Protein AF-A0A6B2E0X8-F1 (afdb_monomer_lite)

Radius of gyration: 33.99 Å; chains: 1; bounding box: 70×34×108 Å

pLDDT: mean 85.67, std 16.55, range [31.55, 98.0]

Foldseek 3Di:
DPPPPPDDPLLVDALVVLLVVLVPDDLVVLLVLLVVLLVLLVVLLVVLVVLVVVLVVCLVVDDDDVNVVVSVVSNVVSVLSNVSSVLSNLSSVLSNLLSVLSVVLNVQQDDAQDQDDADPVLVCLLVDQDDDDPPDDPVVVVVSVVSNVVSVVSVVSNVVSVVVNVVSSVSSSVSVSVSSVSVVVSVVSNDDDPPDDPDPDDPPPPDDDDDD

Secondary structure (DSSP, 8-state):
---------GGGS-HHHHHHHHHH--HHHHHHHHHHHHHHHHHHHHHHHHHHHHHHHHTTT--SHHHHHHHHHHHHHHHHHHHHHHHHHHHHHHHHHHHHHHHHHHHHSPPPPPPPP--HHHHHHHHS-----TT--HHHHHHHHHHHHHHHHHHHHHHHHHHHHHHHHHHHHHHHHHHHHHHHHHHHTPPPPTT-PPPPPPPP-PPP----

Structure (mmCIF, N/CA/C/O backbone):
data_AF-A0A6B2E0X8-F1
#
_entry.id   AF-A0A6B2E0X8-F1
#
loop_
_atom_site.group_PDB
_atom_site.id
_atom_site.type_s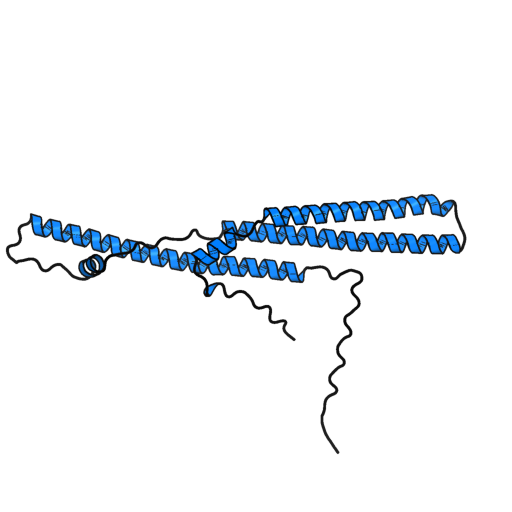ymbol
_atom_site.label_atom_id
_atom_site.label_alt_id
_atom_site.label_comp_id
_atom_site.label_asym_id
_atom_site.label_entity_id
_atom_site.label_seq_id
_atom_site.pdbx_PDB_ins_code
_atom_site.Cartn_x
_atom_site.Cartn_y
_atom_site.Cartn_z
_atom_site.occupancy
_atom_site.B_iso_or_equiv
_atom_site.auth_seq_id
_atom_site.auth_comp_id
_atom_site.auth_asym_id
_atom_site.auth_atom_id
_atom_site.pdbx_PDB_model_num
ATOM 1 N N . MET A 1 1 ? -15.785 -10.556 -22.322 1.00 31.55 1 MET A N 1
ATOM 2 C CA . MET A 1 1 ? -15.515 -11.408 -21.145 1.00 31.55 1 MET A CA 1
ATOM 3 C C . MET A 1 1 ? -14.943 -10.515 -20.066 1.00 31.55 1 MET A C 1
ATOM 5 O O . MET A 1 1 ? -13.835 -10.027 -20.226 1.00 31.55 1 MET A O 1
ATOM 9 N N . THR A 1 2 ? -15.719 -10.219 -19.030 1.00 32.22 2 THR A N 1
ATOM 10 C CA . THR A 1 2 ? -15.237 -9.511 -17.842 1.00 32.22 2 THR A CA 1
ATOM 11 C C . THR A 1 2 ? -14.272 -10.436 -17.108 1.00 32.22 2 THR A C 1
ATOM 13 O O . THR A 1 2 ? -14.653 -11.516 -16.658 1.00 32.22 2 THR A O 1
ATOM 16 N N . LYS A 1 3 ? -12.995 -10.051 -17.054 1.00 40.06 3 LYS A N 1
ATOM 17 C CA . LYS A 1 3 ? -11.994 -10.701 -16.209 1.00 40.06 3 LYS A CA 1
ATOM 18 C C . LYS A 1 3 ? -12.490 -10.494 -14.775 1.00 40.06 3 LYS A C 1
ATOM 20 O O . LYS A 1 3 ? -12.489 -9.371 -14.290 1.00 40.06 3 LYS A O 1
ATOM 25 N N . ASN A 1 4 ? -13.042 -11.534 -14.153 1.00 39.88 4 ASN A N 1
ATOM 26 C CA . ASN A 1 4 ? -13.489 -11.476 -12.765 1.00 39.88 4 ASN A CA 1
ATOM 27 C C . ASN A 1 4 ? -12.232 -11.436 -11.888 1.00 39.88 4 ASN A C 1
ATOM 29 O O . ASN A 1 4 ? -11.747 -12.478 -11.450 1.00 39.88 4 ASN A O 1
ATOM 33 N N . THR A 1 5 ? -11.635 -10.255 -11.726 1.00 49.16 5 THR A N 1
ATOM 34 C CA . THR A 1 5 ? -10.616 -10.015 -10.709 1.00 49.16 5 THR A CA 1
ATOM 35 C C . THR A 1 5 ? -11.314 -10.218 -9.374 1.00 49.16 5 THR A C 1
ATOM 37 O O . THR A 1 5 ? -12.192 -9.450 -8.986 1.00 49.16 5 THR A O 1
ATOM 40 N N . ALA A 1 6 ? -11.021 -11.335 -8.712 1.00 53.00 6 ALA A N 1
ATOM 41 C CA . ALA A 1 6 ? -11.534 -11.601 -7.381 1.00 53.00 6 ALA A CA 1
ATOM 42 C C . ALA A 1 6 ? -10.967 -10.525 -6.445 1.00 53.00 6 ALA A C 1
ATOM 44 O O . ALA A 1 6 ? -9.819 -10.607 -6.020 1.00 53.00 6 ALA A O 1
ATOM 45 N N . HIS A 1 7 ? -11.753 -9.485 -6.178 1.00 72.75 7 HIS A N 1
ATOM 46 C CA . HIS A 1 7 ? -11.387 -8.452 -5.221 1.00 72.75 7 HIS A CA 1
ATOM 47 C C . HIS A 1 7 ? -11.524 -9.045 -3.817 1.00 72.75 7 HIS A C 1
ATOM 49 O O . HIS A 1 7 ? -12.536 -9.675 -3.495 1.00 72.75 7 HIS A O 1
ATOM 55 N N . THR A 1 8 ? -10.499 -8.869 -2.983 1.00 84.69 8 THR A N 1
ATOM 56 C CA . THR A 1 8 ? -10.525 -9.316 -1.587 1.00 84.69 8 THR A CA 1
ATOM 57 C C . THR A 1 8 ? -11.731 -8.707 -0.873 1.00 84.69 8 THR A C 1
ATOM 59 O O . THR A 1 8 ? -11.880 -7.488 -0.817 1.00 84.69 8 THR A O 1
ATOM 62 N N . ASN A 1 9 ? -12.593 -9.546 -0.294 1.00 91.12 9 ASN A N 1
ATOM 63 C CA . ASN A 1 9 ? -13.706 -9.067 0.520 1.00 91.12 9 ASN A CA 1
ATOM 64 C C . ASN A 1 9 ? -13.196 -8.635 1.904 1.00 91.12 9 ASN A C 1
ATOM 66 O O . ASN A 1 9 ? -13.190 -9.425 2.848 1.00 91.12 9 ASN A O 1
ATOM 70 N N . PHE A 1 10 ? -12.775 -7.376 2.031 1.00 92.38 10 PHE A N 1
ATOM 71 C CA . PHE A 1 10 ? -12.235 -6.837 3.283 1.00 92.38 10 PHE A CA 1
ATOM 72 C C . PHE A 1 10 ? -13.238 -6.851 4.443 1.00 92.38 10 PHE A C 1
ATOM 74 O O . PHE A 1 10 ? -12.824 -6.965 5.593 1.00 92.38 10 PHE A O 1
ATOM 81 N N . ALA A 1 11 ? -14.546 -6.828 4.162 1.00 92.00 11 ALA A N 1
ATOM 82 C CA . ALA A 1 11 ? -15.585 -6.900 5.190 1.00 92.00 11 ALA A CA 1
ATOM 83 C C . ALA A 1 11 ? -15.670 -8.270 5.891 1.00 92.00 11 ALA A C 1
ATOM 85 O O . ALA A 1 11 ? -16.308 -8.386 6.935 1.00 92.00 11 ALA A O 1
ATOM 86 N N . ALA A 1 12 ? -15.040 -9.311 5.336 1.00 94.00 12 ALA A N 1
ATOM 87 C CA . ALA A 1 12 ? -14.976 -10.632 5.960 1.00 94.00 12 ALA A CA 1
ATOM 88 C C . ALA A 1 12 ? -13.889 -10.747 7.047 1.00 94.00 12 ALA A C 1
ATOM 90 O O . ALA A 1 12 ? -13.841 -11.753 7.753 1.00 94.00 12 ALA A O 1
ATOM 91 N N . TYR A 1 13 ? -13.011 -9.749 7.180 1.00 93.81 13 TYR A N 1
ATOM 92 C CA . TYR A 1 13 ? -11.886 -9.767 8.112 1.00 93.81 13 TYR A CA 1
ATOM 93 C C . TYR A 1 13 ? -12.152 -8.885 9.326 1.00 93.81 13 TYR A C 1
ATOM 95 O O . TYR A 1 13 ? -12.829 -7.866 9.245 1.00 93.81 13 TYR A O 1
ATOM 103 N N . SER A 1 14 ? -11.578 -9.247 10.471 1.00 93.50 14 SER A N 1
ATOM 104 C CA . SER A 1 14 ? -11.598 -8.373 11.641 1.00 93.50 14 SER A CA 1
ATOM 105 C C . SER A 1 14 ? -10.711 -7.143 11.421 1.00 93.50 14 SER A C 1
ATOM 107 O O . SER A 1 14 ? -9.730 -7.185 10.676 1.00 93.50 14 SER A O 1
ATOM 109 N N . HIS A 1 15 ? -10.989 -6.050 12.136 1.00 94.38 15 HIS A N 1
ATOM 110 C CA . HIS A 1 15 ? -10.146 -4.848 12.083 1.00 94.38 15 HIS A CA 1
ATOM 111 C C . HIS A 1 15 ? -8.677 -5.150 12.418 1.00 94.38 15 HIS A C 1
ATOM 113 O O . HIS A 1 15 ? -7.782 -4.632 11.757 1.00 94.38 15 HIS A O 1
ATOM 119 N N . GLN A 1 16 ? -8.413 -6.047 13.375 1.00 93.62 16 GLN A N 1
ATOM 120 C CA . GLN A 1 16 ? -7.051 -6.487 13.702 1.00 93.62 16 GLN A CA 1
ATOM 121 C C . GLN A 1 16 ? -6.370 -7.199 12.529 1.00 93.62 16 GLN A C 1
ATOM 123 O O . GLN A 1 16 ? -5.196 -6.948 12.266 1.00 93.62 16 GLN A O 1
ATOM 128 N N . GLN A 1 17 ? -7.097 -8.059 11.810 1.00 94.94 17 GLN A N 1
ATOM 129 C CA . GLN A 1 17 ? -6.571 -8.731 10.621 1.00 94.94 17 GLN A CA 1
ATOM 130 C C . GLN A 1 17 ? -6.270 -7.723 9.511 1.00 94.94 17 GLN A C 1
ATOM 132 O O . GLN A 1 17 ? -5.177 -7.762 8.956 1.00 94.94 17 GLN A O 1
ATOM 137 N N . LEU A 1 18 ? -7.183 -6.785 9.238 1.00 95.38 18 LEU A N 1
ATOM 138 C CA . LEU A 1 18 ? -6.967 -5.727 8.245 1.00 95.38 18 LEU A CA 1
ATOM 139 C C . LEU A 1 18 ? -5.762 -4.850 8.606 1.00 95.38 18 LEU A C 1
ATOM 141 O O . LEU A 1 18 ? -4.927 -4.552 7.755 1.00 95.38 18 LEU A O 1
ATOM 145 N N . TYR A 1 19 ? -5.636 -4.473 9.880 1.00 95.38 19 TYR A N 1
ATOM 146 C CA . TYR A 1 19 ? -4.498 -3.700 10.367 1.00 95.38 19 TYR A CA 1
ATOM 147 C C . TYR A 1 19 ? -3.189 -4.473 10.181 1.00 95.38 19 TYR A C 1
ATOM 149 O O . TYR A 1 19 ? -2.226 -3.929 9.651 1.00 95.38 19 TYR A O 1
ATOM 157 N N . ALA A 1 20 ? -3.156 -5.757 10.548 1.00 94.81 20 ALA A N 1
ATOM 158 C CA . ALA A 1 20 ? -1.981 -6.604 10.368 1.00 94.81 20 ALA A CA 1
ATOM 159 C C . ALA A 1 20 ? -1.608 -6.791 8.887 1.00 94.81 20 ALA A C 1
ATOM 161 O O . ALA A 1 20 ? -0.432 -6.680 8.546 1.00 94.81 20 ALA A O 1
ATOM 162 N N . MET A 1 21 ? -2.592 -7.015 8.006 1.00 94.12 21 MET A N 1
ATOM 163 C CA . MET A 1 21 ? -2.381 -7.101 6.554 1.00 94.12 21 MET A CA 1
ATOM 164 C C . MET A 1 21 ? -1.717 -5.839 6.013 1.00 94.12 21 MET A C 1
ATOM 166 O O . MET A 1 21 ? -0.731 -5.920 5.285 1.00 94.12 21 MET A O 1
ATOM 170 N N . LEU A 1 22 ? -2.228 -4.673 6.408 1.00 94.75 22 LEU A N 1
ATOM 171 C CA . LEU A 1 22 ? -1.670 -3.398 5.990 1.00 94.75 22 LEU A CA 1
ATOM 172 C C . LEU A 1 22 ? -0.252 -3.191 6.536 1.00 94.75 22 LEU A C 1
ATOM 174 O O . LEU A 1 22 ? 0.632 -2.740 5.810 1.00 94.75 22 LEU A O 1
ATOM 178 N N . GLN A 1 23 ? -0.009 -3.537 7.805 1.00 93.81 23 GLN A N 1
ATOM 179 C CA . GLN A 1 23 ? 1.311 -3.387 8.419 1.00 93.81 23 GLN A CA 1
ATOM 180 C C . GLN A 1 23 ? 2.372 -4.297 7.803 1.00 93.81 23 GLN A C 1
ATOM 182 O O . GLN A 1 23 ? 3.526 -3.874 7.713 1.00 93.81 23 GLN A O 1
ATOM 187 N N . ALA A 1 24 ? 1.981 -5.486 7.338 1.00 94.38 24 ALA A N 1
ATOM 188 C CA . ALA A 1 24 ? 2.868 -6.429 6.664 1.00 94.38 24 ALA A CA 1
ATOM 189 C C . ALA A 1 24 ? 3.427 -5.899 5.331 1.00 94.38 24 ALA A C 1
ATOM 191 O O . ALA A 1 24 ? 4.471 -6.369 4.884 1.00 94.38 24 ALA A O 1
ATOM 192 N N . GLY A 1 25 ? 2.771 -4.918 4.701 1.00 91.62 25 GLY A N 1
ATOM 193 C CA . GLY A 1 25 ? 3.285 -4.273 3.495 1.00 91.62 25 GLY A CA 1
ATOM 194 C C . GLY A 1 25 ? 4.507 -3.389 3.775 1.00 91.62 25 GLY A C 1
ATOM 195 O O . GLY A 1 25 ? 4.488 -2.563 4.694 1.00 91.62 25 GLY A O 1
ATOM 196 N N . ASP A 1 26 ? 5.545 -3.497 2.943 1.00 94.75 26 ASP A N 1
ATOM 197 C CA . ASP A 1 26 ? 6.750 -2.664 3.025 1.00 94.75 26 ASP A CA 1
ATOM 198 C C . ASP A 1 26 ? 6.865 -1.691 1.831 1.00 94.75 26 ASP A C 1
ATOM 200 O O . ASP A 1 26 ? 7.280 -2.100 0.741 1.00 94.75 26 ASP A O 1
ATOM 204 N N . PRO A 1 27 ? 6.554 -0.392 2.016 1.00 95.12 27 PRO A N 1
ATOM 205 C CA . PRO A 1 27 ? 6.677 0.593 0.945 1.00 95.12 27 PRO A CA 1
ATOM 206 C C . PRO A 1 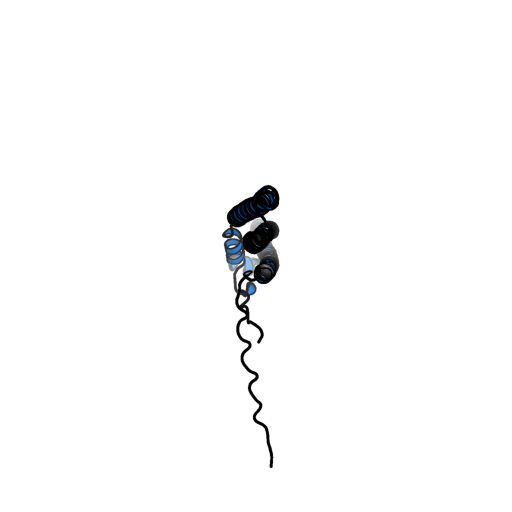27 ? 8.134 0.841 0.528 1.00 95.12 27 PRO A C 1
ATOM 208 O O . PRO A 1 27 ? 8.381 1.259 -0.601 1.00 95.12 27 PRO A O 1
ATOM 211 N N . ASN A 1 28 ? 9.120 0.569 1.392 1.00 96.50 28 ASN A N 1
ATOM 212 C CA . ASN A 1 28 ? 10.528 0.775 1.043 1.00 96.50 28 ASN A CA 1
ATOM 213 C C . ASN A 1 28 ? 11.013 -0.262 0.032 1.00 96.50 28 ASN A C 1
ATOM 215 O O . ASN A 1 28 ? 11.766 0.082 -0.875 1.00 96.50 28 ASN A O 1
ATOM 219 N N . SER A 1 29 ? 10.545 -1.506 0.142 1.00 95.62 29 SER A N 1
ATOM 220 C CA . SER A 1 29 ? 10.816 -2.541 -0.858 1.00 95.62 29 SER A CA 1
ATOM 221 C C . SER A 1 29 ? 10.301 -2.143 -2.247 1.00 95.62 29 SER A C 1
ATOM 223 O O . SER A 1 29 ? 11.029 -2.289 -3.230 1.00 95.62 29 SER A O 1
ATOM 225 N N . ALA A 1 30 ? 9.090 -1.578 -2.334 1.00 93.69 30 ALA A N 1
ATOM 226 C CA . ALA A 1 30 ? 8.532 -1.074 -3.591 1.00 93.69 30 ALA A CA 1
ATOM 227 C C . ALA A 1 30 ? 9.345 0.107 -4.152 1.00 93.69 30 ALA A C 1
ATOM 229 O O . ALA A 1 30 ? 9.724 0.083 -5.322 1.00 93.69 30 ALA A O 1
ATOM 230 N N . ARG A 1 31 ? 9.722 1.082 -3.311 1.00 97.38 31 ARG A N 1
ATOM 231 C CA . ARG A 1 31 ? 10.593 2.200 -3.724 1.00 97.38 31 ARG A CA 1
ATOM 232 C C . ARG A 1 31 ? 11.966 1.739 -4.197 1.00 97.38 31 ARG A C 1
ATOM 234 O O . ARG A 1 31 ? 12.445 2.193 -5.226 1.00 97.38 31 ARG A O 1
ATOM 241 N N . HIS A 1 32 ? 12.577 0.787 -3.502 1.00 97.75 32 HIS A N 1
ATOM 242 C CA . HIS A 1 32 ? 13.866 0.241 -3.914 1.00 97.75 32 HIS A CA 1
ATOM 243 C C . HIS A 1 32 ? 13.780 -0.475 -5.271 1.00 97.75 32 HIS A C 1
ATOM 245 O O . HIS A 1 32 ? 14.705 -0.401 -6.081 1.00 97.75 32 HIS A O 1
ATOM 251 N N . ALA A 1 33 ? 12.669 -1.164 -5.543 1.00 95.94 33 ALA A N 1
ATOM 252 C CA . ALA A 1 33 ? 12.408 -1.724 -6.863 1.00 95.94 33 ALA A CA 1
ATOM 253 C C . ALA A 1 33 ? 12.197 -0.621 -7.915 1.00 95.94 33 ALA A C 1
ATOM 255 O O . ALA A 1 33 ? 12.759 -0.720 -9.006 1.00 95.94 33 ALA A O 1
ATOM 256 N N . ALA A 1 34 ? 11.471 0.449 -7.580 1.00 96.19 34 ALA A N 1
ATOM 257 C CA . ALA A 1 34 ? 11.310 1.614 -8.444 1.00 96.19 34 ALA A CA 1
ATOM 258 C C . ALA A 1 34 ? 12.673 2.225 -8.817 1.00 96.19 34 ALA A C 1
ATOM 260 O O . ALA A 1 34 ? 12.938 2.457 -9.997 1.00 96.19 34 ALA A O 1
ATOM 261 N N . ASP A 1 35 ? 13.572 2.425 -7.852 1.00 97.81 35 ASP A N 1
ATOM 262 C CA . ASP A 1 35 ? 14.907 2.991 -8.089 1.00 97.81 35 ASP A CA 1
ATOM 263 C C . ASP A 1 35 ? 15.747 2.140 -9.052 1.00 97.81 35 ASP A C 1
ATOM 265 O O . ASP A 1 35 ? 16.468 2.673 -9.899 1.00 97.81 35 ASP A O 1
ATOM 269 N N . LYS A 1 36 ? 15.627 0.808 -8.975 1.00 97.81 36 LYS A N 1
ATOM 270 C CA . LYS A 1 36 ? 16.284 -0.104 -9.925 1.00 97.81 36 LYS A CA 1
ATOM 271 C C . LYS A 1 36 ? 15.765 0.090 -11.345 1.00 97.81 36 LYS A C 1
ATOM 273 O O . LYS A 1 36 ? 16.566 0.142 -12.276 1.00 97.81 36 LYS A O 1
ATOM 278 N N . TRP A 1 37 ? 14.452 0.226 -11.509 1.00 97.06 37 TRP A N 1
ATOM 279 C CA . TRP A 1 37 ? 13.843 0.498 -12.810 1.00 97.06 37 TRP A CA 1
ATOM 280 C C . TRP A 1 37 ? 14.274 1.846 -13.381 1.00 97.06 37 TRP A C 1
ATOM 282 O O . TRP A 1 37 ? 14.648 1.915 -14.548 1.00 97.06 37 TRP A O 1
ATOM 292 N N . LYS A 1 38 ? 14.341 2.882 -12.543 1.00 98.00 38 LYS A N 1
ATOM 293 C CA . LYS A 1 38 ? 14.870 4.194 -12.930 1.00 98.00 38 LYS A CA 1
ATOM 294 C C . LYS A 1 38 ? 16.323 4.114 -13.391 1.00 98.00 38 LYS A C 1
ATOM 296 O O . LYS A 1 38 ? 16.672 4.644 -14.440 1.00 98.00 38 LYS A O 1
ATOM 301 N N . SER A 1 39 ? 17.180 3.429 -12.633 1.00 98.00 39 SER A N 1
ATOM 302 C CA . SER A 1 39 ? 18.582 3.235 -13.022 1.00 98.00 39 SER A CA 1
ATOM 303 C C . SER A 1 39 ? 18.703 2.484 -14.351 1.00 98.00 39 SER A C 1
ATOM 305 O O . SER A 1 39 ? 19.501 2.879 -15.199 1.00 98.00 39 SER A O 1
ATOM 307 N N . ALA A 1 40 ? 17.885 1.449 -14.567 1.00 96.94 40 ALA A N 1
ATOM 308 C CA . ALA A 1 40 ? 17.846 0.730 -15.834 1.00 96.94 40 ALA A CA 1
ATOM 309 C C . ALA A 1 40 ? 17.397 1.633 -16.996 1.00 96.94 40 ALA A C 1
ATOM 311 O O . ALA A 1 40 ? 18.036 1.621 -18.046 1.00 96.94 40 ALA A O 1
ATOM 312 N N . ALA A 1 41 ? 16.350 2.443 -16.808 1.00 96.56 41 ALA A N 1
ATOM 313 C CA . ALA A 1 41 ? 15.871 3.390 -17.814 1.00 96.56 41 ALA A CA 1
ATOM 314 C C . ALA A 1 41 ? 16.965 4.391 -18.221 1.00 96.56 41 ALA A C 1
ATOM 316 O O . ALA A 1 41 ? 17.206 4.586 -19.412 1.00 96.56 41 ALA A O 1
ATOM 317 N N . LEU A 1 42 ? 17.678 4.960 -17.242 1.00 98.00 42 LEU A N 1
ATOM 318 C CA . LEU A 1 42 ? 18.787 5.887 -17.483 1.00 98.00 42 LEU A CA 1
ATOM 319 C C . LEU A 1 42 ? 19.917 5.233 -18.288 1.00 98.00 42 LEU A C 1
ATOM 321 O O 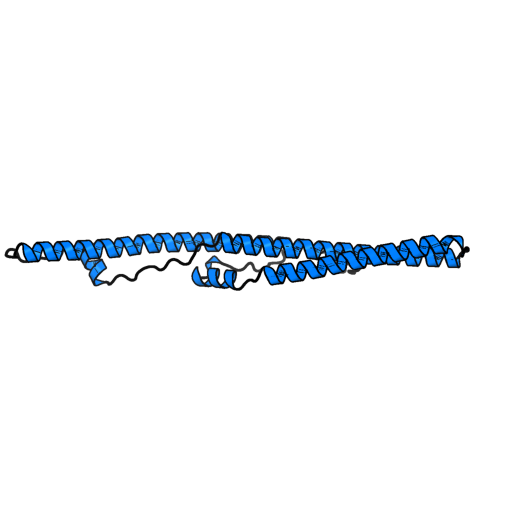. LEU A 1 42 ? 20.331 5.785 -19.305 1.00 98.00 42 LEU A O 1
ATOM 325 N N . HIS A 1 43 ? 20.370 4.040 -17.887 1.00 98.00 43 HIS A N 1
ATOM 326 C CA . HIS A 1 43 ? 21.428 3.325 -18.610 1.00 98.00 43 HIS A CA 1
ATOM 327 C C . HIS A 1 43 ? 21.014 2.959 -20.042 1.00 98.00 43 HIS A C 1
ATOM 329 O O . HIS A 1 43 ? 21.823 3.058 -20.962 1.00 98.00 43 HIS A O 1
ATOM 335 N N . LEU A 1 44 ? 19.762 2.547 -20.258 1.00 97.12 44 LEU A N 1
ATOM 336 C CA . LEU A 1 44 ? 19.259 2.222 -21.595 1.00 97.12 44 LEU A CA 1
ATOM 337 C C . LEU A 1 44 ? 19.179 3.472 -22.482 1.00 97.12 44 LEU A C 1
ATOM 339 O O . LEU A 1 44 ? 19.579 3.424 -23.644 1.00 97.12 44 LEU A O 1
ATOM 343 N N . HIS A 1 45 ? 18.717 4.603 -21.943 1.00 97.12 45 HIS A N 1
ATOM 344 C CA . HIS A 1 45 ? 18.719 5.869 -22.677 1.00 97.12 45 HIS A CA 1
ATOM 345 C C . HIS A 1 45 ? 20.130 6.321 -23.054 1.00 97.12 45 HIS A C 1
ATOM 347 O O . HIS A 1 45 ? 20.348 6.733 -24.192 1.00 97.12 45 HIS A O 1
ATOM 353 N N . GLU A 1 46 ? 21.085 6.201 -22.133 1.00 97.44 46 GLU A N 1
ATOM 354 C CA . GLU A 1 46 ? 22.490 6.508 -22.398 1.00 97.44 46 GLU A CA 1
ATOM 355 C C . GLU A 1 46 ? 23.061 5.609 -23.505 1.00 97.44 46 GLU A C 1
ATOM 357 O O . GLU A 1 46 ? 23.665 6.106 -24.450 1.00 97.44 46 GLU A O 1
ATOM 362 N N . GLN A 1 47 ? 22.793 4.301 -23.472 1.00 96.31 47 GLN A N 1
ATOM 363 C CA . GLN A 1 47 ? 23.236 3.378 -24.524 1.00 96.31 47 GLN A CA 1
ATOM 364 C C . GLN A 1 47 ? 22.627 3.700 -25.895 1.00 96.31 47 GLN A C 1
ATOM 366 O O . GLN A 1 47 ? 23.342 3.700 -26.897 1.00 96.31 47 GLN A O 1
ATOM 371 N N . ALA A 1 48 ? 21.327 4.003 -25.956 1.00 94.69 48 ALA A N 1
ATOM 372 C CA . ALA A 1 48 ? 20.680 4.413 -27.201 1.00 94.69 48 ALA A CA 1
ATOM 373 C C . ALA A 1 48 ? 21.265 5.728 -27.745 1.00 94.69 48 ALA A C 1
ATOM 375 O O . ALA A 1 48 ? 21.447 5.874 -28.955 1.00 94.69 48 ALA A O 1
ATOM 376 N N . HIS A 1 49 ? 21.581 6.676 -26.858 1.00 95.38 49 HIS A N 1
ATOM 377 C CA . HIS A 1 49 ? 22.231 7.929 -27.227 1.00 95.38 49 HIS A CA 1
ATOM 378 C C . HIS A 1 49 ? 23.645 7.697 -27.772 1.00 95.38 49 HIS A C 1
ATOM 380 O O . HIS A 1 49 ? 23.968 8.203 -28.846 1.00 95.38 49 HIS A O 1
ATOM 386 N N . ASN A 1 50 ? 24.448 6.879 -27.088 1.00 95.94 50 ASN A N 1
ATOM 387 C CA . ASN A 1 50 ? 25.817 6.564 -27.490 1.00 95.94 50 ASN A CA 1
ATOM 388 C C . ASN A 1 50 ? 25.857 5.876 -28.861 1.00 95.94 50 ASN A C 1
ATOM 390 O O . ASN A 1 50 ? 26.616 6.306 -29.723 1.00 95.94 50 ASN A O 1
ATOM 394 N N . LEU A 1 51 ? 24.975 4.900 -29.118 1.00 94.06 51 LEU A N 1
ATOM 395 C CA . LEU A 1 51 ? 24.868 4.244 -30.431 1.00 94.06 51 LEU A CA 1
ATOM 396 C C . LEU A 1 51 ? 24.566 5.235 -31.563 1.00 94.06 51 LEU A C 1
ATOM 398 O O . LEU A 1 51 ? 25.176 5.169 -32.629 1.00 94.06 51 LEU A O 1
ATOM 402 N N . ASN A 1 52 ? 23.641 6.171 -31.339 1.00 92.56 52 ASN A N 1
ATOM 403 C CA . ASN A 1 52 ? 23.319 7.200 -32.329 1.00 92.56 52 ASN A CA 1
ATOM 404 C C . ASN A 1 52 ? 24.469 8.200 -32.527 1.00 92.56 52 ASN A C 1
ATOM 406 O O . ASN A 1 52 ? 24.687 8.667 -33.649 1.00 92.56 52 ASN A O 1
ATOM 410 N N . SER A 1 53 ? 25.206 8.527 -31.462 1.00 93.19 53 SER A N 1
ATOM 411 C CA . SER A 1 53 ? 26.384 9.396 -31.537 1.00 93.19 53 SER A CA 1
ATOM 412 C C . SER A 1 53 ? 27.498 8.739 -32.352 1.00 93.19 53 SER A C 1
ATOM 414 O O . SER A 1 53 ? 27.961 9.321 -33.330 1.00 93.19 53 SER A O 1
ATOM 416 N N . GLU A 1 54 ? 27.854 7.494 -32.027 1.00 92.19 54 GLU A N 1
ATOM 417 C CA . GLU A 1 54 ? 28.858 6.712 -32.759 1.00 92.19 54 GLU A CA 1
ATOM 418 C C . GLU A 1 54 ? 28.471 6.537 -34.234 1.00 92.19 54 GLU A C 1
ATOM 420 O O . GLU A 1 54 ? 29.306 6.686 -35.128 1.00 92.19 54 GLU A O 1
ATOM 425 N N . LEU A 1 55 ? 27.185 6.293 -34.518 1.00 91.56 55 LEU A N 1
ATOM 426 C CA . LEU A 1 55 ? 26.699 6.218 -35.893 1.00 91.56 55 LEU A CA 1
ATOM 427 C C . LEU A 1 55 ? 26.890 7.542 -36.643 1.00 91.56 55 LEU A C 1
ATOM 429 O O . LEU A 1 55 ? 27.288 7.544 -37.809 1.00 91.56 55 LEU A O 1
ATOM 433 N N . THR A 1 56 ? 26.610 8.664 -35.980 1.00 89.12 56 THR A N 1
ATOM 434 C CA . THR A 1 56 ? 26.742 10.005 -36.563 1.00 89.12 56 THR A CA 1
ATOM 435 C C . THR A 1 56 ? 28.195 10.340 -36.884 1.00 89.12 56 THR A C 1
ATOM 437 O O . THR A 1 56 ? 28.453 10.958 -37.915 1.00 89.12 56 THR A O 1
ATOM 440 N N . GLU A 1 57 ? 29.140 9.909 -36.050 1.00 87.94 57 GLU A N 1
ATOM 441 C CA . GLU A 1 57 ? 30.577 10.080 -36.294 1.00 87.94 57 GLU A CA 1
ATOM 442 C C . GLU A 1 57 ? 31.077 9.203 -37.451 1.00 87.94 57 GLU A C 1
ATOM 444 O O . GLU A 1 57 ? 31.935 9.614 -38.234 1.00 87.94 57 GLU A O 1
ATOM 449 N N . PHE A 1 58 ? 30.518 8.000 -37.591 1.00 85.50 58 PHE A N 1
ATOM 450 C CA . PHE A 1 58 ? 30.971 7.016 -38.570 1.00 85.50 58 PHE A CA 1
ATOM 451 C C . PHE A 1 58 ? 30.359 7.190 -39.971 1.00 85.50 58 PHE A C 1
ATOM 453 O O . PHE A 1 58 ? 31.009 6.869 -40.970 1.00 85.50 58 PHE A O 1
ATOM 460 N N . LYS A 1 59 ? 29.134 7.728 -40.078 1.00 84.19 59 LYS A N 1
ATOM 461 C CA . LYS A 1 59 ? 28.374 7.805 -41.347 1.00 84.19 59 LYS A CA 1
ATOM 462 C C . LYS A 1 59 ? 29.085 8.579 -42.466 1.00 84.19 59 LYS A C 1
ATOM 464 O O . LYS A 1 59 ? 28.840 8.315 -43.638 1.00 84.19 59 LYS A O 1
ATOM 469 N N . ASP A 1 60 ? 29.955 9.528 -42.117 1.00 84.75 60 ASP A N 1
ATOM 470 C CA . ASP A 1 60 ? 30.667 10.361 -43.094 1.00 84.75 60 ASP A CA 1
ATOM 471 C C . ASP A 1 60 ? 31.956 9.687 -43.607 1.00 84.75 60 ASP A C 1
ATOM 473 O O . ASP A 1 60 ? 32.524 10.112 -44.613 1.00 84.75 60 ASP A O 1
ATOM 477 N N . GLN A 1 61 ? 32.410 8.614 -42.945 1.00 87.62 61 GLN A N 1
ATOM 478 C CA . GLN A 1 61 ? 33.626 7.870 -43.296 1.00 87.62 61 GLN A CA 1
ATOM 479 C C . GLN A 1 61 ? 33.351 6.616 -44.136 1.00 87.62 61 GLN A C 1
ATOM 481 O O . GLN A 1 61 ? 34.237 6.149 -44.852 1.00 87.62 61 GLN A O 1
ATOM 486 N N . TRP A 1 62 ? 32.131 6.075 -44.077 1.00 85.50 62 TRP A N 1
ATOM 487 C CA . TRP A 1 62 ? 31.734 4.879 -44.814 1.00 85.50 62 TRP A CA 1
ATOM 488 C C . TRP A 1 62 ? 30.403 5.098 -45.531 1.00 85.50 62 TRP A C 1
ATOM 490 O O . TRP A 1 62 ? 29.376 5.335 -44.902 1.00 85.50 62 TRP A O 1
ATOM 500 N N . THR A 1 63 ? 30.428 5.009 -46.862 1.00 86.50 63 THR A N 1
ATOM 501 C CA . THR A 1 63 ? 29.271 5.282 -47.725 1.00 86.50 63 THR A CA 1
ATOM 502 C C . THR A 1 63 ? 29.018 4.139 -48.710 1.00 86.50 63 THR A C 1
ATOM 504 O O . THR A 1 63 ? 29.908 3.339 -49.010 1.00 86.50 63 THR A O 1
ATOM 507 N N . GLY A 1 64 ? 27.782 4.053 -49.209 1.00 90.56 64 GLY A N 1
ATOM 508 C CA . GLY A 1 64 ? 27.316 3.016 -50.133 1.00 90.56 64 GLY A CA 1
ATOM 509 C C . GLY A 1 64 ? 26.257 2.103 -49.508 1.00 90.56 64 GLY A C 1
ATOM 510 O O . GLY A 1 64 ? 26.022 2.139 -48.306 1.00 90.56 64 GLY A O 1
ATOM 511 N N . GLY A 1 65 ? 25.637 1.236 -50.315 1.00 87.62 65 GLY A N 1
ATOM 512 C CA . GLY A 1 65 ? 24.434 0.498 -49.893 1.00 87.6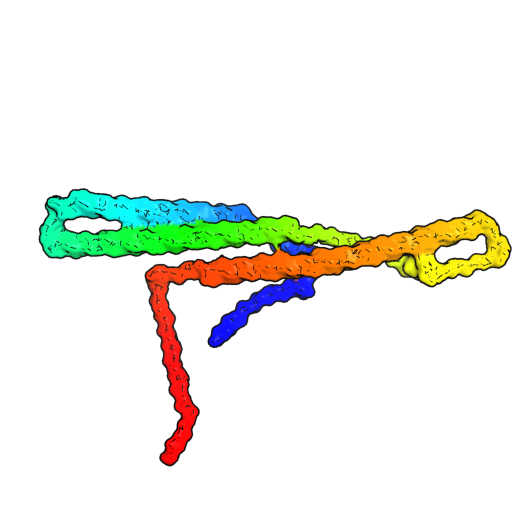2 65 GLY A CA 1
ATOM 513 C C . GLY A 1 65 ? 24.596 -0.395 -48.652 1.00 87.62 65 GLY A C 1
ATOM 514 O O . GLY A 1 65 ? 23.632 -0.601 -47.922 1.00 87.62 65 GLY A O 1
ATOM 515 N N . ALA A 1 66 ? 25.802 -0.901 -48.371 1.00 86.81 66 ALA A N 1
ATOM 516 C CA . ALA A 1 66 ? 26.078 -1.638 -47.133 1.00 86.81 66 ALA A CA 1
ATOM 517 C C . ALA A 1 66 ? 26.125 -0.719 -45.897 1.00 86.81 66 ALA A C 1
ATOM 519 O O . ALA A 1 66 ? 25.627 -1.094 -44.836 1.00 86.81 66 ALA A O 1
ATOM 520 N N . ALA A 1 67 ? 26.676 0.490 -46.048 1.00 87.50 67 ALA A N 1
ATOM 521 C CA . ALA A 1 67 ? 26.691 1.500 -44.995 1.00 87.50 67 ALA A CA 1
ATOM 522 C C . ALA A 1 67 ? 25.268 1.981 -44.679 1.00 87.50 67 ALA A C 1
ATOM 524 O O . ALA A 1 67 ? 24.912 2.101 -43.509 1.00 87.50 67 ALA A O 1
ATOM 525 N N . ASP A 1 68 ? 24.429 2.161 -45.703 1.00 89.31 68 ASP A N 1
ATOM 526 C CA . ASP A 1 68 ? 23.025 2.549 -45.529 1.00 89.31 68 ASP A CA 1
ATOM 527 C C . ASP A 1 68 ? 22.241 1.489 -44.741 1.00 89.31 68 ASP A C 1
ATOM 529 O O . ASP A 1 68 ? 21.494 1.826 -43.822 1.00 89.31 68 ASP A O 1
ATOM 533 N N . GLN A 1 69 ? 22.427 0.198 -45.045 1.00 90.81 69 GLN A N 1
ATOM 534 C CA . GLN A 1 69 ? 21.777 -0.883 -44.291 1.00 90.81 69 GLN A CA 1
ATOM 535 C C . GLN A 1 69 ? 22.245 -0.937 -42.834 1.00 90.81 69 GLN A C 1
ATOM 537 O O . GLN A 1 69 ? 21.421 -1.091 -41.933 1.00 90.81 69 GLN A O 1
ATOM 542 N N . TYR A 1 70 ? 23.546 -0.765 -42.589 1.00 88.81 70 TYR A N 1
ATOM 543 C CA . TYR A 1 70 ? 24.083 -0.705 -41.231 1.00 88.81 70 TYR A CA 1
ATOM 544 C C . TYR A 1 70 ? 23.497 0.472 -40.437 1.00 88.81 70 TYR A C 1
ATOM 546 O O . TYR A 1 70 ? 23.072 0.287 -39.298 1.00 88.81 70 TYR A O 1
ATOM 554 N N . GLN A 1 71 ? 23.399 1.659 -41.049 1.00 90.75 71 GLN A N 1
ATOM 555 C CA . GLN A 1 71 ? 22.769 2.828 -40.426 1.00 90.75 71 GLN A CA 1
ATOM 556 C C . GLN A 1 71 ? 21.324 2.545 -40.010 1.00 90.75 71 GLN A C 1
ATOM 558 O O . GLN A 1 71 ? 20.959 2.823 -38.869 1.00 90.75 71 GLN A O 1
ATOM 563 N N . HIS A 1 72 ? 20.525 1.932 -40.888 1.00 92.19 72 HIS A N 1
ATOM 564 C CA . HIS A 1 72 ? 19.151 1.549 -40.552 1.00 92.19 72 HIS A CA 1
ATOM 565 C C . HIS A 1 72 ? 19.103 0.572 -39.371 1.00 92.19 72 HIS A C 1
ATOM 567 O O . HIS A 1 72 ? 18.347 0.793 -38.430 1.00 92.19 72 HIS A O 1
ATOM 573 N N . MET A 1 73 ? 19.949 -0.464 -39.371 1.00 92.44 73 MET A N 1
ATOM 574 C CA . MET A 1 73 ? 19.989 -1.444 -38.281 1.00 92.44 73 MET A CA 1
ATOM 575 C C . MET A 1 73 ? 20.340 -0.817 -36.925 1.00 92.44 73 MET A C 1
ATOM 577 O O . MET A 1 73 ? 19.733 -1.171 -35.915 1.00 92.44 73 MET A O 1
ATOM 581 N N . ILE A 1 74 ? 21.306 0.108 -36.883 1.00 92.62 74 ILE A N 1
ATOM 582 C CA . ILE A 1 74 ? 21.697 0.786 -35.639 1.00 92.62 74 ILE A CA 1
ATOM 583 C C . ILE A 1 74 ? 20.602 1.741 -35.157 1.00 92.62 74 ILE A C 1
ATOM 585 O O . ILE A 1 74 ? 20.305 1.757 -33.963 1.00 92.62 74 ILE A O 1
ATOM 589 N N . ILE A 1 75 ? 19.955 2.479 -36.065 1.00 92.62 75 ILE A N 1
ATOM 590 C CA . ILE A 1 75 ? 18.812 3.339 -35.727 1.00 92.62 75 ILE A CA 1
ATOM 591 C C . ILE A 1 75 ? 17.671 2.501 -35.139 1.00 92.62 75 ILE A C 1
ATOM 593 O O . ILE A 1 75 ? 17.122 2.848 -34.092 1.00 92.62 75 ILE A O 1
ATOM 597 N N . ASP A 1 76 ? 17.339 1.371 -35.763 1.00 92.81 76 ASP A N 1
ATOM 598 C CA . ASP A 1 76 ? 16.298 0.466 -35.273 1.00 92.81 76 ASP A CA 1
ATOM 599 C C . ASP A 1 76 ? 16.647 -0.115 -33.897 1.00 92.81 76 ASP A C 1
ATOM 601 O O . ASP A 1 76 ? 15.788 -0.171 -33.011 1.00 92.81 76 ASP A O 1
ATOM 605 N N . LEU A 1 77 ? 17.914 -0.479 -33.677 1.00 92.31 77 LEU A N 1
ATOM 606 C CA . LEU A 1 77 ? 18.403 -0.939 -32.379 1.00 92.31 77 LEU A CA 1
ATOM 607 C C . LEU A 1 77 ? 18.287 0.153 -31.306 1.00 92.31 77 LEU A C 1
ATOM 609 O O . LEU A 1 77 ? 17.722 -0.100 -30.240 1.00 92.31 77 LEU A O 1
ATOM 613 N N . ALA A 1 78 ? 18.768 1.368 -31.580 1.00 92.81 78 ALA A N 1
ATOM 614 C CA . ALA A 1 78 ? 18.698 2.494 -30.648 1.00 92.81 78 ALA A CA 1
ATOM 615 C C . ALA A 1 78 ? 17.240 2.859 -30.305 1.00 92.81 78 ALA A C 1
ATOM 617 O O . ALA A 1 78 ? 16.904 3.119 -29.143 1.00 92.81 78 ALA A O 1
ATOM 618 N N . ASN A 1 79 ? 16.344 2.799 -31.294 1.00 91.19 79 ASN A N 1
ATOM 619 C CA . ASN A 1 79 ? 14.907 2.977 -31.098 1.00 91.19 79 ASN A CA 1
ATOM 620 C C . ASN A 1 79 ? 14.306 1.860 -30.232 1.00 91.19 79 ASN A C 1
ATOM 622 O O . ASN A 1 79 ? 13.501 2.133 -29.341 1.00 91.19 79 ASN A O 1
ATOM 626 N N . GLY A 1 80 ? 14.699 0.605 -30.464 1.00 91.88 80 GLY A N 1
ATOM 627 C CA . GLY A 1 80 ? 14.287 -0.539 -29.653 1.00 91.88 80 GLY A CA 1
ATOM 628 C C . GLY A 1 80 ? 14.703 -0.393 -28.188 1.00 91.88 80 GLY A C 1
ATOM 629 O O . GLY A 1 80 ? 13.863 -0.522 -27.297 1.00 91.88 80 GLY A O 1
ATOM 630 N N . ILE A 1 81 ? 15.966 -0.039 -27.940 1.00 93.44 81 ILE A N 1
ATOM 631 C CA . ILE A 1 81 ? 16.499 0.230 -26.596 1.00 93.44 81 ILE A CA 1
ATOM 632 C C . ILE A 1 81 ? 15.714 1.363 -25.919 1.00 93.44 81 ILE A C 1
ATOM 634 O O . ILE A 1 81 ? 15.294 1.219 -24.772 1.00 93.44 81 ILE A O 1
ATOM 638 N N . SER A 1 82 ? 15.429 2.450 -26.642 1.00 93.06 82 SER A N 1
ATOM 639 C CA . SER A 1 82 ? 14.653 3.581 -26.112 1.00 93.06 82 SER A CA 1
ATOM 640 C C . SER A 1 82 ? 13.229 3.190 -25.697 1.00 93.06 82 SER A C 1
ATOM 642 O O . SER A 1 82 ? 12.733 3.668 -24.680 1.00 93.06 82 SER A O 1
ATOM 644 N N . LYS A 1 83 ? 12.565 2.282 -26.427 1.00 92.25 83 LYS A N 1
ATOM 645 C CA . LYS A 1 83 ? 11.238 1.763 -26.035 1.00 92.25 83 LYS A CA 1
ATOM 646 C C . LYS A 1 83 ? 11.296 0.936 -24.748 1.00 92.25 83 LYS A C 1
ATOM 648 O O . LYS A 1 83 ? 10.396 1.022 -23.911 1.00 92.25 83 LYS A O 1
ATOM 653 N N . VAL A 1 84 ? 12.355 0.145 -24.563 1.00 92.44 84 VAL A N 1
ATOM 654 C CA . VAL A 1 84 ? 12.571 -0.600 -23.311 1.00 92.44 84 VAL A CA 1
ATOM 655 C C . VAL A 1 84 ? 12.854 0.366 -22.159 1.00 92.44 84 VAL A C 1
ATOM 657 O O . VAL A 1 84 ? 12.309 0.182 -21.074 1.00 92.44 84 VAL A O 1
ATOM 660 N N . ALA A 1 85 ? 13.620 1.434 -22.398 1.00 93.50 85 ALA A N 1
ATOM 661 C CA . ALA A 1 85 ? 13.863 2.480 -21.405 1.00 93.50 85 ALA A CA 1
ATOM 662 C C . ALA A 1 85 ? 12.557 3.154 -20.940 1.00 93.50 85 ALA A C 1
ATOM 664 O O . ALA A 1 85 ? 12.324 3.281 -19.742 1.00 93.50 85 ALA A O 1
ATOM 665 N N . GLN A 1 86 ? 11.651 3.483 -21.868 1.00 92.44 86 GLN A N 1
ATOM 666 C CA . GLN A 1 86 ? 10.322 4.031 -21.547 1.00 92.44 86 GLN A CA 1
ATOM 667 C C . GLN A 1 86 ? 9.460 3.058 -20.727 1.00 92.44 86 GLN A C 1
ATOM 669 O O . GLN A 1 86 ? 8.734 3.464 -19.818 1.00 92.44 86 GLN A O 1
ATOM 674 N N . THR A 1 87 ? 9.554 1.760 -21.029 1.00 92.12 87 THR A N 1
ATOM 675 C CA . THR A 1 87 ? 8.879 0.713 -20.249 1.00 92.12 87 THR A CA 1
ATOM 676 C C . THR A 1 87 ? 9.428 0.670 -18.822 1.00 92.12 87 THR A C 1
ATOM 678 O O . THR A 1 87 ? 8.656 0.625 -17.868 1.00 92.12 87 THR A O 1
ATOM 681 N N . ALA A 1 88 ? 10.753 0.737 -18.664 1.00 93.94 88 ALA A N 1
ATOM 682 C CA . ALA A 1 88 ? 11.403 0.791 -17.360 1.00 93.94 88 ALA A CA 1
ATOM 683 C C . ALA A 1 88 ? 11.000 2.045 -16.560 1.00 93.94 88 ALA A C 1
ATOM 685 O O . ALA A 1 88 ? 10.697 1.932 -15.376 1.00 93.94 88 ALA A O 1
ATOM 686 N N . GLU A 1 89 ? 10.903 3.212 -17.199 1.00 94.25 89 GLU A N 1
ATOM 687 C CA . GLU A 1 89 ? 10.423 4.441 -16.550 1.00 94.25 89 GLU A CA 1
ATOM 688 C C . GLU A 1 89 ? 8.973 4.298 -16.061 1.00 94.25 89 GLU A C 1
ATOM 690 O O . GLU A 1 89 ? 8.648 4.646 -14.929 1.00 94.25 89 GLU A O 1
ATOM 695 N N . SER A 1 90 ? 8.106 3.692 -16.875 1.00 93.19 90 SER A N 1
ATOM 696 C CA . SER A 1 90 ? 6.711 3.440 -16.489 1.00 93.19 90 SER A CA 1
ATOM 697 C C . SER A 1 90 ? 6.616 2.517 -15.265 1.00 93.19 90 SER A C 1
ATOM 699 O O . SER A 1 90 ? 5.809 2.751 -14.367 1.00 93.19 90 SER A O 1
ATOM 701 N N . MET A 1 91 ? 7.485 1.500 -15.184 1.00 94.25 91 MET A N 1
ATOM 702 C CA . MET A 1 91 ? 7.587 0.627 -14.009 1.00 94.25 91 MET A CA 1
ATOM 703 C C . MET A 1 91 ? 8.114 1.365 -12.770 1.00 94.25 91 MET A C 1
ATOM 705 O O . MET A 1 91 ? 7.675 1.065 -11.659 1.00 94.25 91 MET A O 1
ATOM 709 N N . ASN A 1 92 ? 9.038 2.324 -12.932 1.00 95.12 92 ASN A N 1
ATOM 710 C CA . ASN A 1 92 ? 9.489 3.181 -11.832 1.00 95.12 92 ASN A CA 1
ATOM 711 C C . ASN A 1 92 ? 8.320 3.979 -11.241 1.00 95.12 92 ASN A C 1
ATOM 713 O O . ASN A 1 92 ? 8.094 3.901 -10.034 1.00 95.12 92 ASN A O 1
ATOM 717 N N . VAL A 1 93 ? 7.574 4.692 -12.088 1.00 93.75 93 VAL A N 1
ATOM 718 C CA . VAL A 1 93 ? 6.433 5.518 -11.663 1.00 93.75 93 VAL A CA 1
ATOM 719 C C . VAL A 1 93 ? 5.390 4.664 -10.948 1.00 93.75 93 VAL A C 1
ATOM 721 O O . VAL A 1 93 ? 5.055 4.939 -9.802 1.00 93.75 93 VAL A O 1
ATOM 724 N N . MET A 1 94 ? 4.979 3.553 -11.563 1.00 94.19 94 MET A N 1
ATOM 725 C CA . MET A 1 94 ? 3.990 2.637 -10.995 1.00 94.19 94 MET A CA 1
ATOM 726 C C . MET A 1 94 ? 4.358 2.131 -9.594 1.00 94.19 94 MET A C 1
ATOM 728 O O . MET A 1 94 ? 3.519 2.094 -8.695 1.00 94.19 94 MET A O 1
ATOM 732 N N . LEU A 1 95 ? 5.608 1.701 -9.396 1.00 94.88 95 LEU A N 1
ATOM 733 C CA . LEU A 1 95 ? 6.062 1.211 -8.094 1.00 94.88 95 LEU A CA 1
ATOM 734 C C . LEU A 1 95 ? 6.180 2.340 -7.063 1.00 94.88 95 LEU A C 1
ATOM 736 O O . LEU A 1 95 ? 5.974 2.093 -5.873 1.00 94.88 95 LEU A O 1
ATOM 740 N N . GLY A 1 96 ? 6.494 3.558 -7.511 1.00 94.75 96 GLY A N 1
ATOM 741 C CA . GLY A 1 96 ? 6.436 4.765 -6.690 1.00 94.75 96 GLY A CA 1
ATOM 742 C C . GLY A 1 96 ? 5.017 5.040 -6.196 1.00 94.75 96 GLY A C 1
ATOM 743 O O . GLY A 1 96 ? 4.802 5.130 -4.987 1.00 94.75 96 GLY A O 1
ATOM 744 N N . ASP A 1 97 ? 4.049 5.056 -7.111 1.00 93.50 97 ASP A N 1
ATOM 745 C CA . ASP A 1 97 ? 2.635 5.292 -6.807 1.00 93.50 97 ASP A CA 1
ATOM 746 C C . ASP A 1 97 ? 2.080 4.222 -5.857 1.00 93.50 97 ASP A C 1
ATOM 748 O O . ASP A 1 97 ? 1.446 4.541 -4.850 1.00 93.50 97 ASP A O 1
ATOM 752 N N . ALA A 1 98 ? 2.396 2.944 -6.096 1.00 93.19 98 ALA A N 1
ATOM 753 C CA . ALA A 1 98 ? 2.012 1.852 -5.203 1.00 93.19 98 ALA A CA 1
ATOM 754 C C . ALA A 1 98 ? 2.611 2.010 -3.790 1.00 93.19 98 ALA A C 1
ATOM 756 O O . ALA A 1 98 ? 1.935 1.758 -2.787 1.00 93.19 98 ALA A O 1
ATOM 757 N N . ALA A 1 99 ? 3.871 2.445 -3.683 1.00 96.12 99 ALA A N 1
ATOM 758 C CA . ALA A 1 99 ? 4.500 2.701 -2.390 1.00 96.12 99 ALA A CA 1
ATOM 759 C C . ALA A 1 99 ? 3.831 3.868 -1.648 1.00 96.12 99 ALA A C 1
ATOM 761 O O . ALA A 1 99 ? 3.618 3.788 -0.435 1.00 96.12 99 ALA A O 1
ATOM 762 N N . ASP A 1 100 ? 3.485 4.935 -2.363 1.00 96.06 100 ASP A N 1
ATOM 763 C CA . ASP A 1 100 ? 2.835 6.113 -1.794 1.00 96.06 100 ASP A CA 1
ATOM 764 C C . ASP A 1 100 ? 1.391 5.819 -1.374 1.00 96.06 100 ASP A C 1
ATOM 766 O O . ASP A 1 100 ? 0.991 6.202 -0.270 1.00 96.06 100 ASP A O 1
ATOM 770 N N . ALA A 1 101 ? 0.650 5.042 -2.168 1.00 96.31 101 ALA A N 1
ATOM 771 C CA . ALA A 1 101 ? -0.668 4.528 -1.806 1.00 96.31 101 ALA A CA 1
ATOM 772 C C . ALA A 1 101 ? -0.610 3.699 -0.513 1.00 96.31 101 ALA A C 1
ATOM 774 O O . ALA A 1 101 ? -1.411 3.908 0.402 1.00 96.31 101 ALA A O 1
ATOM 775 N N . LEU A 1 102 ? 0.387 2.817 -0.370 1.00 96.69 102 LEU A N 1
ATOM 776 C CA . LEU A 1 102 ? 0.578 2.034 0.853 1.00 96.69 102 LEU A CA 1
ATOM 777 C C . LEU A 1 102 ? 0.917 2.913 2.067 1.00 96.69 102 LEU A C 1
ATOM 779 O O . LEU A 1 102 ? 0.404 2.678 3.164 1.00 96.69 102 LEU A O 1
ATOM 783 N N . VAL A 1 103 ? 1.764 3.933 1.898 1.00 97.75 103 VAL A N 1
ATOM 784 C CA . VAL A 1 103 ? 2.087 4.897 2.967 1.00 97.75 103 VAL A CA 1
ATOM 785 C C . VAL A 1 103 ? 0.847 5.685 3.386 1.00 97.75 103 VAL A C 1
ATOM 787 O O . VAL A 1 103 ? 0.603 5.843 4.587 1.00 97.75 103 VAL A O 1
ATOM 790 N N . LYS A 1 104 ? 0.049 6.149 2.419 1.00 97.31 104 LYS A N 1
ATOM 791 C CA . LYS A 1 104 ? -1.222 6.835 2.667 1.00 97.31 104 LYS A CA 1
ATOM 792 C C . LYS A 1 104 ? -2.174 5.933 3.448 1.00 97.31 104 LYS A C 1
ATOM 794 O O . LYS A 1 104 ? -2.610 6.316 4.532 1.00 97.31 104 LYS A O 1
ATOM 799 N N . ALA A 1 105 ? -2.398 4.709 2.974 1.00 97.06 105 ALA A N 1
ATOM 800 C CA . ALA A 1 105 ? -3.265 3.745 3.639 1.00 97.06 105 ALA A CA 1
ATOM 801 C C . ALA A 1 105 ? -2.806 3.469 5.081 1.00 97.06 105 ALA A C 1
ATOM 803 O O . ALA A 1 105 ? -3.608 3.529 6.013 1.00 97.06 105 ALA A O 1
ATOM 804 N N . LYS A 1 106 ? -1.499 3.258 5.304 1.00 96.50 106 LYS A N 1
ATOM 805 C CA . LYS A 1 106 ? -0.918 3.082 6.649 1.00 96.50 106 LYS A CA 1
ATOM 806 C C . LYS A 1 106 ? -1.191 4.259 7.584 1.00 96.50 106 LYS A C 1
ATOM 808 O O . LYS A 1 106 ? -1.393 4.042 8.777 1.00 96.50 106 LYS A O 1
ATOM 813 N N . LYS A 1 107 ? -1.180 5.485 7.062 1.00 96.69 107 LYS A N 1
ATOM 814 C CA . LYS A 1 107 ? -1.445 6.710 7.826 1.00 96.69 107 LYS A CA 1
ATOM 815 C C . LYS A 1 107 ? -2.931 6.888 8.148 1.00 96.69 107 LYS A C 1
ATOM 817 O O . LYS A 1 107 ? -3.260 7.400 9.215 1.00 96.69 107 LYS A O 1
ATOM 822 N N . GLU A 1 108 ? -3.811 6.506 7.231 1.00 96.38 108 GLU A N 1
ATOM 823 C CA . GLU A 1 108 ? -5.262 6.686 7.359 1.00 96.38 108 GLU A CA 1
ATOM 824 C C . GLU A 1 108 ? -5.940 5.565 8.157 1.00 96.38 108 GLU A C 1
ATOM 826 O O . GLU A 1 108 ? -7.027 5.765 8.706 1.00 96.38 108 GLU A O 1
ATOM 831 N N . MET A 1 109 ? -5.290 4.404 8.276 1.00 96.25 109 MET A N 1
ATOM 832 C CA . MET A 1 109 ? -5.791 3.259 9.030 1.00 96.25 109 MET A CA 1
ATOM 833 C C . MET A 1 109 ? -5.943 3.577 10.528 1.00 96.25 109 MET A C 1
ATOM 835 O O . MET A 1 109 ? -4.946 3.841 11.209 1.00 96.25 109 MET A O 1
ATOM 839 N N . PRO A 1 110 ? -7.160 3.483 11.098 1.00 94.25 110 PRO A N 1
ATOM 840 C CA . PRO A 1 110 ? -7.351 3.671 12.530 1.00 94.25 110 PRO A CA 1
ATOM 841 C C . PRO A 1 110 ? -6.636 2.581 13.344 1.00 94.25 110 PRO A C 1
ATOM 843 O O . PRO A 1 110 ? -6.653 1.411 12.936 1.00 94.25 110 PRO A O 1
ATOM 846 N N . PRO A 1 111 ? -6.065 2.915 14.517 1.00 89.88 111 PRO A N 1
ATOM 847 C CA . PRO A 1 111 ? -5.507 1.912 15.414 1.00 89.88 111 PRO A CA 1
ATOM 848 C C . PRO A 1 111 ? -6.618 0.993 15.954 1.00 89.88 111 PRO A C 1
ATOM 850 O O . PRO A 1 111 ? -7.745 1.458 16.153 1.00 89.88 111 PRO A O 1
ATOM 853 N N . PRO A 1 112 ? -6.327 -0.295 16.218 1.00 88.38 112 PRO A N 1
ATOM 854 C CA . PRO A 1 112 ? -7.281 -1.206 16.842 1.00 88.38 112 PRO A CA 1
ATOM 855 C C . PRO A 1 112 ? -7.800 -0.667 18.179 1.00 88.38 112 PRO A C 1
ATOM 857 O O . PRO A 1 112 ? -7.019 -0.263 19.040 1.00 88.38 112 PRO A O 1
ATOM 860 N N . VAL A 1 113 ? -9.122 -0.680 18.352 1.00 89.25 113 VAL A N 1
ATOM 861 C CA . VAL A 1 113 ? -9.780 -0.279 19.602 1.00 89.25 113 VAL A CA 1
ATOM 862 C C . VAL A 1 113 ? -10.055 -1.526 20.436 1.00 89.25 113 VAL A C 1
ATOM 864 O O . VAL A 1 113 ? -10.742 -2.440 19.982 1.00 89.25 113 VAL A O 1
ATOM 867 N N . SER A 1 114 ? -9.536 -1.556 21.663 1.00 86.88 114 SER A N 1
ATOM 868 C CA . SER A 1 114 ? -9.868 -2.600 22.634 1.00 86.88 114 SER A CA 1
ATOM 869 C C . SER A 1 114 ? -11.210 -2.289 23.286 1.00 86.88 114 SER A C 1
ATOM 871 O O . SER A 1 114 ? -11.377 -1.228 23.886 1.00 86.88 114 SER A O 1
ATOM 873 N N . VAL A 1 115 ? -12.154 -3.220 23.189 1.00 86.50 115 VAL A N 1
ATOM 874 C CA . VAL A 1 115 ? -13.437 -3.135 23.892 1.00 86.50 115 VAL A CA 1
ATOM 875 C C . VAL A 1 115 ? -13.268 -3.799 25.262 1.00 86.50 115 VAL A C 1
ATOM 877 O O . VAL A 1 115 ? -12.906 -4.977 25.298 1.00 86.50 115 VAL A O 1
ATOM 880 N N . PRO A 1 116 ? -13.477 -3.077 26.379 1.00 85.12 116 PRO A N 1
ATOM 881 C CA . PRO A 1 116 ? -13.445 -3.674 27.708 1.00 85.12 116 PRO A CA 1
ATOM 882 C C . PRO A 1 116 ? -14.491 -4.780 27.837 1.00 85.12 116 PRO A C 1
ATOM 884 O O . PRO A 1 116 ? -15.623 -4.632 27.368 1.00 85.12 116 PRO A O 1
ATOM 887 N N . ASP A 1 117 ? -14.119 -5.873 28.495 1.00 88.44 117 ASP A N 1
ATOM 888 C CA . ASP A 1 117 ? -15.090 -6.877 28.910 1.00 88.44 117 ASP A CA 1
ATOM 889 C C . ASP A 1 117 ? -15.822 -6.386 30.165 1.00 88.44 117 ASP A C 1
ATOM 891 O O . ASP A 1 117 ? -15.208 -5.801 31.062 1.00 88.44 117 ASP A O 1
ATOM 895 N N . VAL A 1 118 ? -17.135 -6.596 30.219 1.00 87.06 118 VAL A N 1
ATOM 896 C CA . VAL A 1 118 ? -17.981 -6.182 31.345 1.00 87.06 118 VAL A CA 1
ATOM 897 C C . VAL A 1 118 ? -18.677 -7.412 31.884 1.00 87.06 118 VAL A C 1
ATOM 899 O O . VAL A 1 118 ? -19.279 -8.185 31.139 1.00 87.06 118 VAL A O 1
ATOM 902 N N . SER A 1 119 ? -18.596 -7.603 33.199 1.00 90.38 119 SER A N 1
ATOM 903 C CA . SER A 1 119 ? -19.150 -8.796 33.823 1.00 90.38 119 SER A CA 1
ATOM 904 C C . SER A 1 119 ? -20.685 -8.826 33.706 1.00 90.38 119 SER A C 1
ATOM 906 O O . SER A 1 119 ? -21.333 -7.777 33.789 1.00 90.38 119 SER A O 1
ATOM 908 N N . PRO A 1 120 ? -21.318 -10.013 33.606 1.00 88.69 120 PRO A N 1
ATOM 909 C CA . PRO A 1 120 ? -22.779 -10.120 33.633 1.00 88.69 120 PRO A CA 1
ATOM 910 C C . PRO A 1 120 ? -23.409 -9.509 34.895 1.00 88.69 120 PRO A C 1
ATOM 912 O O . PRO A 1 120 ? -24.542 -9.031 34.854 1.00 88.69 120 PRO A O 1
ATOM 915 N N . ALA A 1 121 ? -22.671 -9.507 36.011 1.00 87.00 121 ALA A N 1
ATOM 916 C CA . ALA A 1 121 ? -23.100 -8.894 37.262 1.00 87.00 121 ALA A CA 1
ATOM 917 C C . ALA A 1 121 ? -23.164 -7.363 37.163 1.00 87.00 121 ALA A C 1
ATOM 919 O O . ALA A 1 121 ? -24.138 -6.775 37.627 1.00 87.00 121 ALA A O 1
ATOM 920 N N . ASP A 1 122 ? -22.183 -6.726 36.519 1.00 88.12 122 ASP A N 1
ATOM 921 C CA . ASP A 1 122 ? -22.196 -5.278 36.286 1.00 88.12 122 ASP A CA 1
ATOM 922 C C . ASP A 1 122 ? -23.320 -4.886 35.323 1.00 88.12 122 ASP A C 1
ATOM 924 O O . ASP A 1 122 ? -24.043 -3.926 35.579 1.00 88.12 122 ASP A O 1
ATOM 928 N N . VAL A 1 123 ? -23.546 -5.669 34.262 1.00 89.62 123 VAL A N 1
ATOM 929 C CA . VAL A 1 123 ? -24.676 -5.437 33.346 1.00 89.62 123 VAL A CA 1
ATOM 930 C C . VAL A 1 123 ? -26.005 -5.513 34.100 1.00 89.62 123 VAL A C 1
ATOM 932 O O . VAL A 1 123 ? -26.828 -4.604 33.991 1.00 89.62 123 VAL A O 1
ATOM 935 N N . ALA A 1 124 ? -26.210 -6.563 34.902 1.00 89.06 124 ALA A N 1
ATOM 936 C CA . ALA A 1 124 ? -27.427 -6.737 35.691 1.00 89.06 124 ALA A CA 1
ATOM 937 C C . ALA A 1 124 ? -27.623 -5.610 36.717 1.00 89.06 124 ALA A C 1
ATOM 939 O O . ALA A 1 124 ? -28.737 -5.112 36.880 1.00 89.06 124 ALA A O 1
ATOM 940 N N . LEU A 1 125 ? -26.546 -5.185 37.383 1.00 89.06 125 LEU A N 1
ATOM 941 C CA . LEU A 1 125 ? -26.581 -4.112 38.373 1.00 89.06 125 LEU A CA 1
ATOM 942 C C . LEU A 1 125 ? -26.851 -2.740 37.738 1.00 89.06 125 LEU A C 1
ATOM 944 O O . LEU A 1 125 ? -27.525 -1.910 38.346 1.00 89.06 125 LEU A O 1
ATOM 948 N N . ALA A 1 126 ? -26.358 -2.497 36.521 1.00 88.19 126 ALA A N 1
ATOM 949 C CA . ALA A 1 126 ? -26.596 -1.254 35.794 1.00 88.19 126 ALA A CA 1
ATOM 950 C C . ALA A 1 126 ? -28.069 -1.095 35.379 1.00 88.19 126 ALA A C 1
ATOM 952 O O . ALA A 1 126 ? -28.617 0.003 35.482 1.00 88.19 126 ALA A O 1
ATOM 953 N N . VAL A 1 127 ? -28.722 -2.182 34.946 1.00 89.25 127 VAL A N 1
ATOM 954 C CA . VAL A 1 127 ? -30.115 -2.148 34.459 1.00 89.25 127 VAL A CA 1
ATOM 955 C C . VAL A 1 127 ? -31.160 -2.382 35.550 1.00 89.25 127 VAL A C 1
ATOM 957 O O . VAL A 1 127 ? -32.317 -2.007 35.364 1.00 89.25 127 VAL A O 1
ATOM 960 N N . ASN A 1 128 ? -30.780 -2.982 36.685 1.00 87.12 128 ASN A N 1
ATOM 961 C CA . ASN A 1 128 ? -31.698 -3.285 37.778 1.00 87.12 128 ASN A CA 1
ATOM 962 C C . ASN A 1 128 ? -31.186 -2.757 39.132 1.00 87.12 128 ASN A C 1
ATOM 964 O O . ASN A 1 128 ? -30.110 -3.148 39.589 1.00 87.12 128 ASN A O 1
ATOM 968 N N . PRO A 1 129 ? -31.967 -1.914 39.832 1.00 79.00 129 PRO A N 1
ATOM 969 C CA . PRO A 1 129 ? -31.669 -1.519 41.200 1.00 79.00 129 PRO A CA 1
ATOM 970 C C . PRO A 1 129 ? -31.445 -2.715 42.142 1.00 79.00 129 PRO A C 1
ATOM 972 O O . PRO A 1 129 ? -32.258 -3.641 42.125 1.00 79.00 129 PRO A O 1
ATOM 975 N N . PRO A 1 130 ? -30.420 -2.702 43.023 1.00 77.19 130 PRO A N 1
ATOM 976 C CA . PRO A 1 130 ? -30.336 -3.688 44.080 1.00 77.19 130 PRO A CA 1
ATOM 977 C C . PRO A 1 130 ? -31.525 -3.504 45.023 1.00 77.19 130 PRO A C 1
ATOM 979 O O . PRO A 1 130 ? -31.839 -2.387 45.447 1.00 77.19 130 PRO A O 1
ATOM 982 N N . LEU A 1 131 ? -32.176 -4.618 45.348 1.00 78.94 131 LEU A N 1
ATOM 983 C CA . LEU A 1 131 ? -33.199 -4.670 46.382 1.00 78.94 131 LEU A CA 1
ATOM 984 C C . LEU A 1 131 ? -32.502 -4.536 47.737 1.00 78.94 131 LEU A C 1
ATOM 986 O O . LEU A 1 131 ? -31.732 -5.410 48.133 1.00 78.94 131 LEU A O 1
ATOM 990 N N . LEU A 1 132 ? -32.749 -3.424 48.424 1.00 81.25 132 LEU A N 1
ATOM 991 C CA . LEU A 1 132 ? -32.220 -3.169 49.759 1.00 81.25 132 LEU A CA 1
ATOM 992 C C . LEU A 1 132 ? -33.300 -3.451 50.815 1.00 81.25 132 LEU A C 1
ATOM 994 O O . LEU A 1 132 ? -34.472 -3.150 50.568 1.00 81.25 132 LEU A O 1
ATOM 998 N N . PRO A 1 133 ? -32.930 -4.003 51.985 1.00 82.62 133 PRO A N 1
ATOM 999 C CA . PRO A 1 133 ? -33.840 -4.124 53.118 1.00 82.62 133 PRO A CA 1
ATOM 1000 C C . PRO A 1 133 ? -34.399 -2.753 53.536 1.00 82.62 133 PRO A C 1
ATOM 1002 O O . PRO A 1 133 ? -33.674 -1.756 53.464 1.00 82.62 133 PRO A O 1
ATOM 1005 N N . PRO A 1 134 ? -35.657 -2.676 54.007 1.00 77.94 134 PRO A N 1
ATOM 1006 C CA . PRO A 1 134 ? -36.268 -1.417 54.442 1.00 77.94 134 PRO A CA 1
ATOM 1007 C C . PRO A 1 134 ? -35.564 -0.777 55.655 1.00 77.94 134 PRO A C 1
ATOM 1009 O O . PRO A 1 134 ? -35.731 0.413 55.903 1.00 77.94 134 PRO A O 1
ATOM 1012 N N . ASP A 1 135 ? -34.764 -1.548 56.388 1.00 87.06 135 ASP A N 1
ATOM 1013 C CA . ASP A 1 135 ? -33.968 -1.175 57.559 1.00 87.06 135 ASP A CA 1
ATOM 1014 C C . ASP A 1 135 ? -32.466 -0.982 57.249 1.00 87.06 135 ASP A C 1
ATOM 1016 O O . ASP A 1 135 ? -31.639 -0.903 58.160 1.00 87.06 135 ASP A O 1
ATOM 1020 N N . ALA A 1 136 ? -32.088 -0.885 55.966 1.00 85.81 136 ALA A N 1
ATOM 1021 C CA . ALA A 1 136 ? -30.699 -0.689 55.558 1.00 85.81 136 ALA A CA 1
ATOM 1022 C C . ALA A 1 136 ? -30.096 0.615 56.115 1.00 85.81 136 ALA A C 1
ATOM 1024 O O . ALA A 1 136 ? -30.692 1.692 56.056 1.00 85.81 136 ALA A O 1
ATOM 1025 N N . SER A 1 137 ? -28.856 0.533 56.609 1.00 91.62 137 SER A N 1
ATOM 1026 C CA . SER A 1 137 ? -28.146 1.707 57.119 1.00 91.62 137 SER A CA 1
ATOM 1027 C C . SER A 1 137 ? -27.770 2.682 55.988 1.00 91.62 137 SER A C 1
ATOM 1029 O O . SER A 1 137 ? -27.555 2.259 54.844 1.00 91.62 137 SER A O 1
ATOM 1031 N N . PRO A 1 138 ? -27.596 3.986 56.285 1.00 88.44 138 PRO A N 1
ATOM 1032 C CA . PRO A 1 138 ? -27.152 4.967 55.293 1.00 88.44 138 PRO A CA 1
ATOM 1033 C C . PRO A 1 138 ? -25.848 4.584 54.579 1.00 88.44 138 PRO A C 1
ATOM 1035 O O . PRO A 1 138 ? -25.707 4.839 53.386 1.00 88.44 138 PRO A O 1
ATOM 1038 N N . ALA A 1 139 ? -24.921 3.923 55.281 1.00 91.00 139 ALA A N 1
ATOM 1039 C CA . ALA A 1 139 ? -23.660 3.461 54.706 1.00 91.00 139 ALA A CA 1
ATOM 1040 C C . ALA A 1 139 ? -23.864 2.366 53.641 1.00 91.00 139 ALA A C 1
ATOM 1042 O O . ALA A 1 139 ? -23.231 2.410 52.589 1.00 91.00 139 ALA A O 1
ATOM 1043 N N . VAL A 1 140 ? -24.781 1.418 53.872 1.00 89.50 140 VAL A N 1
ATOM 1044 C CA . VAL A 1 140 ? -25.103 0.357 52.900 1.00 89.50 140 VAL A CA 1
ATOM 1045 C C . VAL A 1 140 ? -25.800 0.938 51.670 1.00 89.50 140 VAL A C 1
ATOM 1047 O O . VAL A 1 140 ? -25.459 0.571 50.546 1.00 89.50 140 VAL A O 1
ATOM 1050 N N . MET A 1 141 ? -26.723 1.888 51.860 1.00 86.62 141 MET A N 1
ATOM 1051 C CA . MET A 1 141 ? -27.377 2.581 50.743 1.00 86.62 141 MET A CA 1
ATOM 1052 C C . MET A 1 141 ? -26.368 3.339 49.868 1.00 86.62 141 MET A C 1
ATOM 1054 O O . MET A 1 141 ? -26.432 3.253 48.642 1.00 86.62 141 MET A O 1
ATOM 1058 N N . GLN A 1 142 ? -25.411 4.043 50.484 1.00 89.62 142 GLN A N 1
ATOM 1059 C CA . GLN A 1 142 ? -24.354 4.754 49.759 1.00 89.62 142 GLN A CA 1
ATOM 1060 C C . GLN A 1 142 ? -23.421 3.797 49.009 1.00 89.62 142 GLN A C 1
ATOM 1062 O O . GLN A 1 142 ? -23.139 4.035 47.836 1.00 89.62 142 GLN A O 1
ATOM 1067 N N . ALA A 1 143 ? -22.990 2.701 49.638 1.00 90.06 143 ALA A N 1
ATOM 1068 C CA . ALA A 1 143 ? -22.142 1.701 48.991 1.00 90.06 143 ALA A CA 1
ATOM 1069 C C . ALA A 1 143 ? -22.841 1.052 47.784 1.00 90.06 143 ALA A C 1
ATOM 1071 O O . ALA A 1 143 ? -22.252 0.940 46.711 1.00 90.06 143 ALA A O 1
ATOM 1072 N N . ALA A 1 144 ? -24.123 0.697 47.919 1.00 88.69 144 ALA A N 1
ATOM 1073 C CA . ALA A 1 144 ? -24.915 0.138 46.826 1.00 88.69 144 ALA A CA 1
ATOM 1074 C C . ALA A 1 144 ? -25.113 1.140 45.672 1.00 88.69 144 ALA A C 1
ATOM 1076 O O . ALA A 1 144 ? -25.066 0.757 44.501 1.00 88.69 144 ALA A O 1
ATOM 1077 N N . ALA A 1 145 ? -25.301 2.427 45.986 1.00 88.81 145 ALA A N 1
ATOM 1078 C CA . ALA A 1 145 ? -25.369 3.487 44.983 1.00 88.81 145 ALA A CA 1
ATOM 1079 C C . ALA A 1 145 ? -24.031 3.668 44.245 1.00 88.81 145 ALA A C 1
ATOM 1081 O O . ALA A 1 145 ? -24.022 3.744 43.018 1.00 88.81 145 ALA A O 1
ATOM 1082 N N . GLN A 1 146 ? -22.905 3.675 44.968 1.00 91.38 146 GLN A N 1
ATOM 1083 C CA . GLN A 1 146 ? -21.563 3.754 44.378 1.00 91.38 146 GLN A CA 1
ATOM 1084 C C . GLN A 1 146 ? -21.266 2.556 43.473 1.00 91.38 146 GLN A C 1
ATOM 1086 O O . GLN A 1 146 ? -20.810 2.737 42.347 1.00 91.38 146 GLN A O 1
ATOM 1091 N N . GLN A 1 147 ? -21.580 1.341 43.927 1.00 90.69 147 GLN A N 1
ATOM 1092 C CA . GLN A 1 147 ? -21.367 0.129 43.141 1.00 90.69 147 GLN A CA 1
ATOM 1093 C C . GLN A 1 147 ? -22.198 0.140 41.853 1.00 90.69 147 GLN A C 1
ATOM 1095 O O . GLN A 1 147 ? -21.687 -0.201 40.788 1.00 90.69 147 GLN A O 1
ATOM 1100 N N . ARG A 1 148 ? -23.456 0.602 41.918 1.00 89.69 148 ARG A N 1
ATOM 1101 C CA . ARG A 1 148 ? -24.268 0.786 40.709 1.00 89.69 148 ARG A CA 1
ATOM 1102 C C . ARG A 1 148 ? -23.657 1.825 39.774 1.00 89.69 148 ARG A C 1
ATOM 1104 O O . ARG A 1 148 ? -23.589 1.581 38.576 1.00 89.69 148 ARG A O 1
ATOM 1111 N N . GLN A 1 149 ? -23.215 2.965 40.301 1.00 91.25 149 GLN A N 1
ATOM 1112 C CA . GLN A 1 149 ? -22.612 4.012 39.479 1.00 91.25 149 GLN A CA 1
ATOM 1113 C C . GLN A 1 149 ? -21.374 3.495 38.732 1.00 91.25 149 GLN A C 1
ATOM 1115 O O . GLN A 1 149 ? -21.199 3.802 37.555 1.00 91.25 149 GLN A O 1
ATOM 1120 N N . GLN A 1 150 ? -20.557 2.666 39.388 1.00 92.06 150 GLN A N 1
ATOM 1121 C CA . GLN A 1 150 ? -19.411 2.001 38.770 1.00 92.06 150 GLN A CA 1
ATOM 1122 C C . GLN A 1 150 ? -19.845 1.040 37.651 1.00 92.06 150 GLN A C 1
ATOM 1124 O O . GLN A 1 150 ? -19.277 1.064 36.564 1.00 92.06 150 GLN A O 1
ATOM 1129 N N . ALA A 1 151 ? -20.876 0.227 37.895 1.00 92.06 151 ALA A N 1
ATOM 1130 C CA . ALA A 1 151 ? -21.408 -0.707 36.907 1.00 92.06 151 ALA A CA 1
ATOM 1131 C C . ALA A 1 151 ? -21.984 0.011 35.672 1.00 92.06 151 ALA A C 1
ATOM 1133 O O . ALA A 1 151 ? -21.701 -0.388 34.544 1.00 92.06 151 ALA A O 1
ATOM 1134 N N . ILE A 1 152 ? -22.719 1.111 35.873 1.00 92.69 152 ILE A N 1
ATOM 1135 C CA . ILE A 1 152 ? -23.206 1.976 34.786 1.00 92.69 152 ILE A CA 1
ATOM 1136 C C . ILE A 1 152 ? -22.023 2.525 33.981 1.00 92.69 152 ILE A C 1
ATOM 1138 O O . ILE A 1 152 ? -22.005 2.385 32.761 1.00 92.69 152 ILE A O 1
ATOM 1142 N N . ALA A 1 153 ? -21.004 3.071 34.654 1.00 93.56 153 ALA A N 1
ATOM 1143 C CA . ALA A 1 153 ? -19.818 3.603 33.987 1.00 93.56 153 ALA A CA 1
ATOM 1144 C C . ALA A 1 153 ? -19.071 2.532 33.168 1.00 93.56 153 ALA A C 1
ATOM 1146 O O . ALA A 1 153 ? -18.606 2.818 32.066 1.00 93.56 153 ALA A O 1
ATOM 1147 N N . ASN A 1 154 ? -18.990 1.292 33.663 1.00 93.50 154 ASN A N 1
ATOM 1148 C CA . ASN A 1 154 ? -18.372 0.179 32.940 1.00 93.50 154 ASN A CA 1
ATOM 1149 C C . ASN A 1 154 ? -19.152 -0.176 31.662 1.00 93.50 154 ASN A C 1
ATOM 1151 O O . ASN A 1 154 ? -18.548 -0.341 30.601 1.00 93.50 154 ASN A O 1
ATOM 1155 N N . VAL A 1 155 ? -20.486 -0.250 31.738 1.00 93.44 155 VAL A N 1
ATOM 1156 C CA . VAL A 1 155 ? -21.350 -0.525 30.575 1.00 93.44 155 VAL A CA 1
ATOM 1157 C C . VAL A 1 155 ? -21.286 0.617 29.554 1.00 93.44 155 VAL A C 1
ATOM 1159 O O . VAL A 1 155 ? -21.170 0.367 28.355 1.00 93.44 155 VAL A O 1
ATOM 1162 N N . GLU A 1 156 ? -21.296 1.875 29.999 1.00 92.19 156 GLU A N 1
ATOM 1163 C CA . GLU A 1 156 ? -21.140 3.044 29.121 1.00 92.19 156 GLU A CA 1
ATOM 1164 C C . GLU A 1 156 ? -19.763 3.070 28.434 1.00 92.19 156 GLU A C 1
ATOM 1166 O O . GLU A 1 156 ? -19.659 3.333 27.228 1.00 92.19 156 GLU A O 1
ATOM 1171 N N . ALA A 1 157 ? -18.696 2.742 29.169 1.00 91.94 157 ALA A N 1
ATOM 1172 C CA . ALA A 1 157 ? -17.347 2.616 28.621 1.00 91.94 157 ALA A CA 1
ATOM 1173 C C . ALA A 1 157 ? -17.263 1.491 27.577 1.00 91.94 157 ALA A C 1
ATOM 1175 O O . ALA A 1 157 ? -16.681 1.679 26.508 1.00 91.94 157 ALA A O 1
ATOM 1176 N N . GLN A 1 158 ? -17.894 0.344 27.833 1.00 93.19 158 GLN A N 1
ATOM 1177 C CA . GLN A 1 158 ? -17.969 -0.745 26.864 1.00 93.19 158 GLN A CA 1
ATOM 1178 C C . GLN A 1 158 ? -18.753 -0.346 25.613 1.00 93.19 158 GLN A C 1
ATOM 1180 O O . GLN A 1 158 ? -18.274 -0.566 24.502 1.00 93.19 158 GLN A O 1
ATOM 1185 N N . GLN A 1 159 ? -19.926 0.274 25.765 1.00 92.62 159 GLN A N 1
ATOM 1186 C CA . GLN A 1 159 ? -20.756 0.679 24.632 1.00 92.62 159 GLN A CA 1
ATOM 1187 C C . GLN A 1 159 ? -20.049 1.719 23.756 1.00 92.62 159 GLN A C 1
ATOM 1189 O O . GLN A 1 159 ? -20.059 1.619 22.527 1.00 92.62 159 GLN A O 1
ATOM 1194 N N . SER A 1 160 ? -19.412 2.715 24.375 1.00 92.75 160 SER A N 1
ATOM 1195 C CA . SER A 1 160 ? -18.641 3.729 23.649 1.00 92.75 160 SER A CA 1
ATOM 1196 C C . SER A 1 160 ? -17.436 3.120 22.924 1.00 92.75 160 SER A C 1
ATOM 1198 O O . SER A 1 160 ? -17.223 3.424 21.747 1.00 92.75 160 SER A O 1
ATOM 1200 N N . ALA A 1 161 ? -16.707 2.199 23.563 1.00 92.31 161 ALA A N 1
ATOM 1201 C CA . ALA A 1 161 ? -15.609 1.473 22.932 1.00 92.31 161 ALA A CA 1
ATOM 1202 C C . ALA A 1 161 ? -16.089 0.576 21.779 1.00 92.31 161 ALA A C 1
ATOM 1204 O O . ALA A 1 161 ? -15.456 0.554 20.725 1.00 92.31 161 ALA A O 1
ATOM 1205 N N . ALA A 1 162 ? -17.225 -0.113 21.926 1.00 92.44 162 ALA A N 1
ATOM 1206 C CA . ALA A 1 162 ? -17.812 -0.943 20.874 1.00 92.44 162 ALA A CA 1
ATOM 1207 C C . ALA A 1 162 ? -18.224 -0.108 19.650 1.00 92.44 162 ALA A C 1
ATOM 1209 O O . ALA A 1 162 ? -17.922 -0.476 18.514 1.00 92.44 162 ALA A O 1
ATOM 1210 N N . ASN A 1 163 ? -18.836 1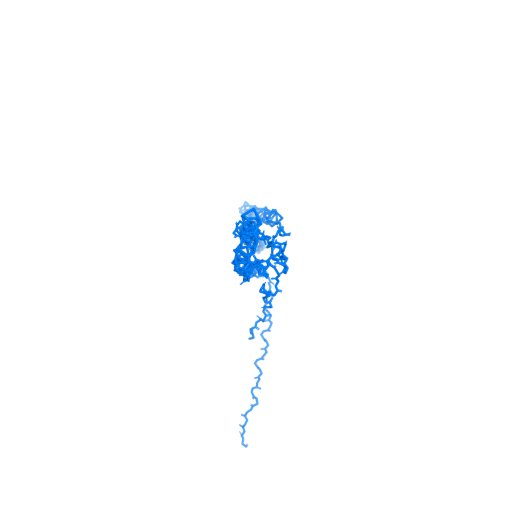.059 19.871 1.00 92.81 163 ASN A N 1
ATOM 1211 C CA . ASN A 1 163 ? -19.178 1.996 18.799 1.00 92.81 163 ASN A CA 1
ATOM 1212 C C . ASN A 1 163 ? -17.919 2.513 18.077 1.00 92.81 163 ASN A C 1
ATOM 1214 O O . ASN A 1 163 ? -17.880 2.572 16.844 1.00 92.81 163 ASN A O 1
ATOM 1218 N N . ALA A 1 164 ? -16.871 2.857 18.833 1.00 92.94 164 ALA A N 1
ATOM 1219 C CA . ALA A 1 164 ? -15.591 3.284 18.277 1.00 92.94 164 ALA A CA 1
ATOM 1220 C C . ALA A 1 164 ? -14.911 2.161 17.475 1.00 92.94 164 ALA A C 1
ATOM 1222 O O . ALA A 1 164 ? -14.424 2.415 16.375 1.00 92.94 164 ALA A O 1
ATOM 1223 N N . ALA A 1 165 ? -14.937 0.922 17.975 1.00 92.44 165 ALA A N 1
ATOM 1224 C CA . ALA A 1 165 ? -14.408 -0.250 17.283 1.00 92.44 165 ALA A CA 1
ATOM 1225 C C . ALA A 1 165 ? -15.158 -0.529 15.969 1.00 92.44 165 ALA A C 1
ATOM 1227 O O . ALA A 1 165 ? -14.523 -0.771 14.944 1.00 92.44 165 ALA A O 1
ATOM 1228 N N . GLY A 1 166 ? -16.492 -0.425 15.962 1.00 92.44 166 GLY A N 1
ATOM 1229 C CA . GLY A 1 166 ? -17.297 -0.559 14.744 1.00 92.44 166 GLY A CA 1
ATOM 1230 C C . GLY A 1 166 ? -16.973 0.515 13.698 1.00 92.44 166 GLY A C 1
ATOM 1231 O O . GLY A 1 166 ? -16.780 0.204 12.524 1.00 92.44 166 GLY A O 1
ATOM 1232 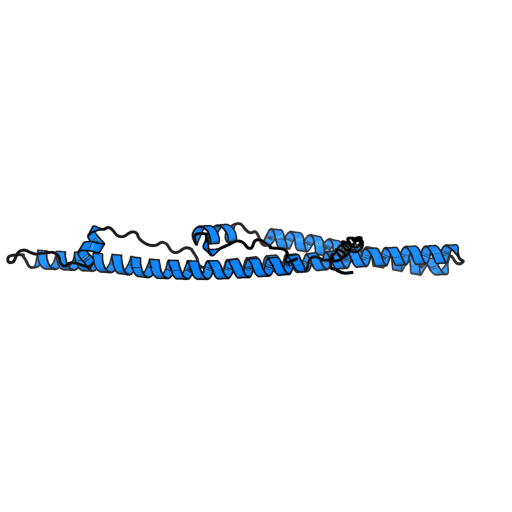N N . SER A 1 167 ? -16.831 1.773 14.127 1.00 94.44 167 SER A N 1
ATOM 1233 C CA . SER A 1 167 ? -16.422 2.882 13.251 1.00 94.44 167 SER A CA 1
ATOM 1234 C C . SER A 1 167 ? -15.003 2.695 12.700 1.00 94.44 167 SER A C 1
ATOM 1236 O O . SER A 1 167 ? -14.761 2.894 11.508 1.00 94.44 167 SER A O 1
ATOM 1238 N N . ALA A 1 168 ? -14.067 2.260 13.548 1.00 94.31 168 ALA A N 1
ATOM 1239 C CA . ALA A 1 168 ? -12.691 1.974 13.159 1.00 94.31 168 ALA A CA 1
ATOM 1240 C C . ALA A 1 168 ? -12.613 0.829 12.139 1.00 94.31 168 ALA A C 1
ATOM 1242 O O . ALA A 1 168 ? -11.915 0.959 11.135 1.00 94.31 168 ALA A O 1
ATOM 1243 N N . HIS A 1 169 ? -13.391 -0.238 12.341 1.00 95.88 169 HIS A N 1
ATOM 1244 C CA . HIS A 1 169 ? -13.521 -1.330 11.381 1.00 95.88 169 HIS A CA 1
ATOM 1245 C C . HIS A 1 169 ? -14.063 -0.819 10.039 1.00 95.88 169 HIS A C 1
ATOM 1247 O O . HIS A 1 169 ? -13.452 -1.066 9.001 1.00 95.88 169 HIS A O 1
ATOM 1253 N N . GLY A 1 170 ? -15.172 -0.070 10.038 1.00 94.50 170 GLY A N 1
ATOM 1254 C CA . GLY A 1 170 ? -15.754 0.470 8.805 1.00 94.50 170 GLY A CA 1
ATOM 1255 C C . GLY A 1 170 ? -14.759 1.320 8.007 1.00 94.50 170 GLY A C 1
ATOM 1256 O O . GLY A 1 170 ? -14.610 1.134 6.802 1.00 94.50 170 GLY A O 1
ATOM 1257 N N . LYS A 1 171 ? -14.004 2.190 8.688 1.00 95.12 171 LYS A N 1
ATOM 1258 C CA . LYS A 1 171 ? -12.918 2.968 8.068 1.00 95.12 171 LYS A CA 1
ATOM 1259 C C . LYS A 1 171 ? -11.789 2.084 7.538 1.00 95.12 171 LYS A C 1
ATOM 1261 O O . LYS A 1 171 ? -11.290 2.344 6.451 1.00 95.12 171 LYS A O 1
ATOM 1266 N N . ALA A 1 172 ? -11.409 1.036 8.268 1.00 96.06 172 ALA A N 1
ATOM 1267 C CA . ALA A 1 172 ? -10.380 0.101 7.824 1.00 96.06 172 ALA A CA 1
ATOM 1268 C C . ALA A 1 172 ? -10.767 -0.617 6.522 1.00 96.06 172 ALA A C 1
ATOM 1270 O O . ALA A 1 172 ? -9.925 -0.764 5.640 1.00 96.06 172 ALA A O 1
ATOM 1271 N N . ILE A 1 173 ? -12.037 -1.009 6.362 1.00 95.50 173 ILE A N 1
ATOM 1272 C CA . ILE A 1 173 ? -12.535 -1.581 5.100 1.00 95.50 173 ILE A CA 1
ATOM 1273 C C . ILE A 1 173 ? -12.364 -0.583 3.953 1.00 95.50 173 ILE A C 1
ATOM 1275 O O . ILE A 1 173 ? -11.870 -0.963 2.893 1.00 95.50 173 ILE A O 1
ATOM 1279 N N . VAL A 1 174 ? -12.752 0.681 4.159 1.00 95.69 174 VAL A N 1
ATOM 1280 C CA . VAL A 1 174 ? -12.639 1.729 3.131 1.00 95.69 174 VAL A CA 1
ATOM 1281 C C . VAL A 1 174 ? -11.183 1.924 2.713 1.00 95.69 174 VAL A C 1
ATOM 1283 O O . VAL A 1 174 ? -10.892 1.834 1.526 1.00 95.69 174 VAL A O 1
ATOM 1286 N N . VAL A 1 175 ? -10.268 2.081 3.675 1.00 97.00 175 VAL A N 1
ATOM 1287 C CA . VAL A 1 175 ? -8.826 2.251 3.413 1.00 97.00 175 VAL A CA 1
ATOM 1288 C C . VAL A 1 175 ? -8.254 1.077 2.613 1.00 97.00 175 VAL A C 1
ATOM 1290 O O . VAL A 1 175 ? -7.534 1.276 1.638 1.00 97.00 175 VAL A O 1
ATOM 1293 N N . MET A 1 176 ? -8.590 -0.159 2.991 1.00 95.56 176 MET A N 1
ATOM 1294 C CA . MET A 1 176 ? -8.102 -1.352 2.290 1.00 95.56 176 MET A CA 1
ATOM 1295 C C . MET A 1 176 ? -8.698 -1.488 0.884 1.00 95.56 176 MET A C 1
ATOM 1297 O O . MET A 1 176 ? -8.011 -1.925 -0.038 1.00 95.56 176 MET A O 1
ATOM 1301 N N . THR A 1 177 ? -9.959 -1.090 0.708 1.00 94.50 177 THR A N 1
ATOM 1302 C CA . THR A 1 177 ? -10.638 -1.102 -0.595 1.00 94.50 177 THR A CA 1
ATOM 1303 C C . THR A 1 177 ? -10.042 -0.059 -1.536 1.00 94.50 177 THR A C 1
ATOM 1305 O O . THR A 1 177 ? -9.792 -0.368 -2.697 1.00 94.50 177 THR A O 1
ATOM 1308 N N . GLU A 1 178 ? -9.768 1.149 -1.038 1.00 94.38 178 GLU A N 1
ATOM 1309 C CA . GLU A 1 178 ? -9.103 2.209 -1.802 1.00 94.38 178 GLU A CA 1
ATOM 1310 C C . GLU A 1 178 ? -7.695 1.778 -2.224 1.00 94.38 178 GLU A C 1
ATOM 1312 O O . GLU A 1 178 ? -7.374 1.830 -3.408 1.00 94.38 178 GLU A O 1
ATOM 1317 N N . LEU A 1 179 ? -6.898 1.233 -1.297 1.00 94.62 179 LEU A N 1
ATOM 1318 C CA . LEU A 1 179 ? -5.562 0.712 -1.602 1.00 94.62 179 LEU A CA 1
ATOM 1319 C C . LEU A 1 179 ? -5.588 -0.388 -2.677 1.00 94.62 179 LEU A C 1
ATOM 1321 O O . LEU A 1 179 ? -4.754 -0.397 -3.578 1.00 94.62 179 LEU A O 1
ATOM 1325 N N . ALA A 1 180 ? -6.543 -1.319 -2.600 1.00 92.38 180 ALA A N 1
ATOM 1326 C CA . ALA A 1 180 ? -6.700 -2.353 -3.621 1.00 92.38 180 ALA A CA 1
ATOM 1327 C C . ALA A 1 180 ? -7.084 -1.765 -4.991 1.00 92.38 180 ALA A C 1
ATOM 1329 O O . ALA A 1 180 ? -6.642 -2.274 -6.023 1.00 92.38 180 ALA A O 1
ATOM 1330 N N . GLY A 1 181 ? -7.873 -0.687 -5.002 1.00 90.94 181 GLY A N 1
ATOM 1331 C CA . GLY A 1 181 ? -8.187 0.077 -6.208 1.00 90.94 181 GLY A CA 1
ATOM 1332 C C . GLY A 1 181 ? -6.937 0.684 -6.842 1.00 90.94 181 GLY A C 1
ATOM 1333 O O . GLY A 1 181 ? -6.688 0.448 -8.022 1.00 90.94 181 GLY A O 1
ATOM 1334 N N . GLU A 1 182 ? -6.108 1.369 -6.051 1.00 90.94 182 GLU A N 1
ATOM 1335 C CA . GLU A 1 182 ? -4.832 1.945 -6.510 1.00 90.94 182 GLU A CA 1
ATOM 1336 C C . GLU A 1 182 ? -3.904 0.871 -7.106 1.00 90.94 182 GLU A C 1
ATOM 1338 O O . GLU A 1 182 ? -3.306 1.064 -8.163 1.00 90.94 182 GLU A O 1
ATOM 1343 N N . TYR A 1 183 ? -3.837 -0.316 -6.493 1.00 89.44 183 TYR A N 1
ATOM 1344 C CA . TYR A 1 183 ? -3.059 -1.435 -7.040 1.00 89.44 183 TYR A CA 1
ATOM 1345 C C . TYR A 1 183 ? -3.640 -2.016 -8.329 1.00 89.44 183 TYR A C 1
ATOM 1347 O O . TYR A 1 183 ? -2.878 -2.441 -9.194 1.00 89.44 183 TYR A O 1
ATOM 1355 N N . THR A 1 184 ? -4.963 -2.021 -8.484 1.00 88.50 184 THR A N 1
ATOM 1356 C CA . THR A 1 184 ? -5.604 -2.465 -9.731 1.00 88.50 184 THR A CA 1
ATOM 1357 C C . THR A 1 184 ? -5.280 -1.490 -10.864 1.00 88.50 184 THR A C 1
ATOM 1359 O O . THR A 1 184 ? -4.887 -1.919 -11.944 1.00 88.50 184 THR A O 1
ATOM 1362 N N . VAL A 1 185 ? -5.348 -0.180 -10.602 1.00 85.81 185 VAL A N 1
ATOM 1363 C CA . VAL A 1 185 ? -4.954 0.858 -11.571 1.00 85.81 185 VAL A CA 1
ATOM 1364 C C . VAL A 1 185 ? -3.475 0.728 -11.944 1.00 85.81 185 VAL A C 1
ATOM 1366 O O . VAL A 1 185 ? -3.124 0.809 -13.123 1.00 85.81 185 VAL A O 1
ATOM 1369 N N . ALA A 1 186 ? -2.607 0.471 -10.963 1.00 85.25 186 ALA A N 1
ATOM 1370 C CA . ALA A 1 186 ? -1.195 0.199 -11.208 1.00 85.25 186 ALA A CA 1
ATOM 1371 C C . ALA A 1 186 ? -1.000 -1.046 -12.096 1.00 85.25 186 ALA A C 1
ATOM 1373 O O . ALA A 1 186 ? -0.263 -0.981 -13.076 1.00 85.25 186 ALA A O 1
ATOM 1374 N N . GLU A 1 187 ? -1.699 -2.154 -11.820 1.00 83.88 187 GLU A N 1
ATOM 1375 C CA . GLU A 1 187 ? -1.633 -3.381 -12.630 1.00 83.88 187 GLU A CA 1
ATOM 1376 C C . GLU A 1 187 ? -2.104 -3.150 -14.076 1.00 83.88 187 GLU A C 1
ATOM 1378 O O . GLU A 1 187 ? -1.463 -3.606 -15.024 1.00 83.88 187 GLU A O 1
ATOM 1383 N N . GLU A 1 188 ? -3.194 -2.408 -14.268 1.00 83.81 188 GLU A N 1
ATOM 1384 C CA . GLU A 1 188 ? -3.705 -2.053 -15.598 1.00 83.81 188 GLU A CA 1
ATOM 1385 C C . GLU A 1 188 ? -2.754 -1.131 -16.372 1.00 83.81 188 GLU A C 1
ATOM 1387 O O . GLU A 1 188 ? -2.756 -1.129 -17.604 1.00 83.81 188 GLU A O 1
ATOM 1392 N N . SER A 1 189 ? -1.905 -0.393 -15.657 1.00 80.06 189 SER A N 1
ATOM 1393 C CA . SER A 1 189 ? -0.900 0.505 -16.228 1.00 80.06 189 SER A CA 1
ATOM 1394 C C . SER A 1 189 ? 0.404 -0.210 -16.608 1.00 80.06 189 SER A C 1
ATOM 1396 O O . SER A 1 189 ? 1.335 0.446 -17.082 1.00 80.06 189 SER A O 1
ATOM 1398 N N . ILE A 1 190 ? 0.510 -1.537 -16.417 1.00 81.44 190 ILE A N 1
ATOM 1399 C CA . ILE A 1 190 ? 1.715 -2.297 -16.786 1.00 81.44 190 ILE A CA 1
ATOM 1400 C C . ILE A 1 190 ? 1.879 -2.226 -18.307 1.00 81.44 190 ILE A C 1
ATOM 1402 O O . ILE A 1 190 ? 1.004 -2.703 -19.039 1.00 81.44 190 ILE A O 1
ATOM 1406 N N . PRO A 1 191 ? 2.997 -1.671 -18.818 1.00 74.62 191 PRO A N 1
ATOM 1407 C CA . PRO A 1 191 ? 3.193 -1.557 -20.252 1.00 74.62 191 PRO A CA 1
ATOM 1408 C C . PRO A 1 191 ? 3.232 -2.945 -20.889 1.00 74.62 191 PRO A C 1
ATOM 1410 O O . PRO A 1 191 ? 3.940 -3.844 -20.423 1.00 74.62 191 PRO A O 1
ATOM 1413 N N . ALA A 1 192 ? 2.510 -3.119 -21.996 1.00 71.56 192 ALA A N 1
ATOM 1414 C CA . ALA A 1 192 ? 2.680 -4.304 -22.821 1.00 71.56 192 ALA A CA 1
ATOM 1415 C C . ALA A 1 192 ? 4.132 -4.371 -23.312 1.00 71.56 192 ALA A C 1
ATOM 1417 O O . ALA A 1 192 ? 4.725 -3.359 -23.689 1.00 71.56 192 ALA A O 1
ATOM 1418 N N . SER A 1 193 ? 4.704 -5.577 -23.319 1.00 63.28 193 SER A N 1
ATOM 1419 C CA . SER A 1 193 ? 6.070 -5.766 -23.797 1.00 63.28 193 SER A CA 1
ATOM 1420 C C . SER A 1 193 ? 6.188 -5.221 -25.230 1.00 63.28 193 SER A C 1
ATOM 1422 O O . SER A 1 193 ? 5.342 -5.562 -26.061 1.00 63.28 193 SER A O 1
ATOM 1424 N N . PRO A 1 194 ? 7.212 -4.412 -25.562 1.00 61.81 194 PRO A N 1
ATOM 1425 C CA . PRO A 1 194 ? 7.307 -3.730 -26.857 1.00 61.81 194 PRO A CA 1
ATOM 1426 C C . PRO A 1 194 ? 7.377 -4.678 -28.071 1.00 61.81 194 PRO A C 1
ATOM 1428 O O . PRO A 1 194 ? 7.193 -4.227 -29.197 1.00 61.81 194 PRO A O 1
ATOM 1431 N N . ASN A 1 195 ? 7.592 -5.981 -27.840 1.00 58.91 195 ASN A N 1
ATOM 1432 C CA . ASN A 1 195 ? 7.579 -7.052 -28.844 1.00 58.91 195 ASN A CA 1
ATOM 1433 C C . ASN A 1 195 ? 6.522 -8.142 -28.564 1.00 58.91 195 ASN A C 1
ATOM 1435 O O . ASN A 1 195 ? 6.658 -9.269 -29.043 1.00 58.91 195 ASN A O 1
ATOM 1439 N N . ALA A 1 196 ? 5.496 -7.863 -27.755 1.00 51.66 196 ALA A N 1
ATOM 1440 C CA . ALA A 1 196 ? 4.426 -8.824 -27.519 1.00 51.66 196 ALA A CA 1
ATOM 1441 C C . ALA A 1 196 ? 3.703 -9.121 -28.844 1.00 51.66 196 ALA A C 1
ATOM 1443 O O . ALA A 1 196 ? 3.088 -8.240 -29.445 1.00 51.66 196 ALA A O 1
ATOM 1444 N N . VAL A 1 197 ? 3.794 -10.369 -29.309 1.00 42.22 197 VAL A N 1
ATOM 1445 C CA . VAL A 1 197 ? 3.032 -10.850 -30.467 1.00 42.22 197 VAL A CA 1
ATOM 1446 C C . VAL A 1 197 ? 1.543 -10.654 -30.149 1.00 42.22 197 VAL A C 1
ATOM 1448 O O . VAL A 1 197 ? 1.123 -11.071 -29.064 1.00 42.22 197 VAL A O 1
ATOM 1451 N N . PRO A 1 198 ? 0.729 -10.042 -31.032 1.00 47.22 198 PRO A N 1
ATOM 1452 C CA . PRO A 1 198 ? -0.707 -9.962 -30.807 1.00 47.22 198 PRO A CA 1
ATOM 1453 C C . PRO A 1 198 ? -1.244 -11.379 -30.613 1.00 47.22 198 PRO A C 1
ATOM 1455 O O . PRO A 1 198 ? -1.039 -12.243 -31.467 1.00 47.22 198 PRO A O 1
ATOM 1458 N N . VAL A 1 199 ? -1.910 -11.635 -29.486 1.00 44.25 199 VAL A N 1
ATOM 1459 C CA . VAL A 1 199 ? -2.651 -12.886 -29.298 1.00 44.25 199 VAL A CA 1
ATOM 1460 C C . VAL A 1 199 ? -3.647 -12.996 -30.458 1.00 44.25 199 VAL A C 1
ATOM 1462 O O . VAL A 1 199 ? -4.411 -12.047 -30.661 1.00 44.25 199 VAL A O 1
ATOM 1465 N N . PRO A 1 200 ? -3.651 -14.092 -31.244 1.00 39.94 200 PRO A N 1
ATOM 1466 C CA . PRO A 1 200 ? -4.610 -14.250 -32.325 1.00 39.94 200 PRO A CA 1
ATOM 1467 C C . PRO A 1 200 ? -6.020 -14.116 -31.760 1.00 39.94 200 PRO A C 1
ATOM 1469 O O . PRO A 1 200 ? -6.398 -14.857 -30.849 1.00 39.94 200 PRO A O 1
ATOM 1472 N N . ALA A 1 201 ? -6.789 -13.160 -32.280 1.00 45.53 201 ALA A N 1
ATOM 1473 C CA . ALA A 1 201 ? -8.200 -13.056 -31.956 1.00 45.53 201 ALA A CA 1
ATOM 1474 C C . ALA A 1 201 ? -8.859 -14.400 -32.288 1.00 45.53 201 ALA A C 1
ATOM 1476 O O . ALA A 1 201 ? -8.800 -14.867 -33.428 1.00 45.53 201 ALA A O 1
ATOM 1477 N N . THR A 1 202 ? -9.447 -15.041 -31.275 1.00 46.66 202 THR A N 1
ATOM 1478 C CA . THR A 1 202 ? -10.295 -16.220 -31.462 1.00 46.66 202 THR A CA 1
ATOM 1479 C C . THR A 1 202 ? -11.289 -15.932 -32.586 1.00 46.66 202 THR A C 1
ATOM 1481 O O . THR A 1 202 ? -11.945 -14.885 -32.525 1.00 46.66 202 THR A O 1
ATOM 1484 N N . PRO A 1 203 ? -11.407 -16.806 -33.604 1.00 40.34 203 PRO A N 1
ATOM 1485 C CA . PRO A 1 203 ? -12.318 -16.564 -34.710 1.00 40.34 203 PRO A CA 1
ATOM 1486 C C . PRO A 1 203 ? -13.742 -16.377 -34.175 1.00 40.34 203 PRO A C 1
ATOM 1488 O O . PRO A 1 203 ? -14.105 -17.044 -33.199 1.00 40.34 203 PRO A O 1
ATOM 1491 N N . PRO A 1 204 ? -14.560 -15.506 -34.790 1.00 40.94 204 PRO A N 1
ATOM 1492 C CA . PRO A 1 204 ? -15.957 -15.395 -34.416 1.00 40.94 204 PRO A CA 1
ATOM 1493 C C . PRO A 1 204 ? -16.600 -16.772 -34.562 1.00 40.94 204 PRO A C 1
ATOM 1495 O O . PRO A 1 204 ? -16.517 -17.408 -35.614 1.00 40.94 204 PRO A O 1
ATOM 1498 N N . THR A 1 205 ? -17.218 -17.235 -33.480 1.00 43.66 205 THR A N 1
ATOM 1499 C CA . THR A 1 205 ? -18.135 -18.367 -33.471 1.00 43.66 205 THR A CA 1
ATOM 1500 C C . THR A 1 205 ? -19.201 -18.085 -34.523 1.00 43.66 205 THR A C 1
ATOM 1502 O O . THR A 1 205 ? -20.113 -17.289 -34.307 1.00 43.66 205 THR A O 1
ATOM 1505 N N . GLY A 1 206 ? -19.024 -18.686 -35.701 1.00 39.88 206 GLY A N 1
ATOM 1506 C CA . GLY A 1 206 ? -19.985 -18.640 -36.789 1.00 39.88 206 GLY A CA 1
ATOM 1507 C C . GLY A 1 206 ? -21.331 -19.104 -36.259 1.00 39.88 206 GLY A C 1
ATOM 1508 O O . GLY A 1 206 ? -21.460 -20.227 -35.771 1.00 39.88 206 GLY A O 1
ATOM 1509 N N . GLY A 1 207 ? -22.298 -18.192 -36.294 1.00 37.94 207 GLY A N 1
ATOM 1510 C CA . GLY A 1 207 ? -23.648 -18.418 -35.820 1.00 37.94 207 GLY A CA 1
ATOM 1511 C C . GLY A 1 207 ? -24.278 -19.615 -36.519 1.00 37.94 207 GLY A C 1
ATOM 1512 O O . GLY A 1 207 ? -24.375 -19.660 -37.744 1.00 37.94 207 GLY A O 1
ATOM 1513 N N . GLY A 1 208 ? -24.748 -20.569 -35.721 1.00 41.56 208 GLY A N 1
ATOM 1514 C CA . GLY A 1 208 ? -25.847 -21.426 -36.136 1.00 41.56 208 GLY A CA 1
ATOM 1515 C C . GLY A 1 208 ? -27.125 -20.591 -36.194 1.00 41.56 208 GLY A C 1
ATOM 1516 O O . GLY A 1 208 ? -27.458 -19.915 -35.221 1.00 41.56 208 GLY A O 1
ATOM 1517 N N . GLY A 1 209 ? -27.837 -20.638 -37.323 1.00 34.00 209 GLY A N 1
ATOM 1518 C CA . GLY A 1 209 ? -29.144 -19.995 -37.447 1.00 34.00 209 GLY A CA 1
ATOM 1519 C C . GLY A 1 209 ? -29.768 -19.994 -38.848 1.00 34.00 209 GLY A C 1
ATOM 1520 O O . GLY A 1 209 ? -29.713 -18.980 -39.524 1.00 34.00 209 GLY A O 1
ATOM 1521 N N . ALA A 1 210 ? -30.449 -21.104 -39.164 1.00 37.44 210 ALA A N 1
ATOM 1522 C CA . ALA A 1 210 ? -31.770 -21.205 -39.821 1.00 37.44 210 ALA A CA 1
ATOM 1523 C C . ALA A 1 210 ? -31.985 -21.023 -41.351 1.00 37.44 210 ALA A C 1
ATOM 1525 O O . ALA A 1 210 ? -31.725 -19.969 -41.914 1.00 37.44 210 ALA A O 1
ATOM 1526 N N . GLY A 1 211 ? -32.679 -22.032 -41.920 1.00 37.34 211 GLY A N 1
ATOM 1527 C CA . GLY A 1 211 ? -33.683 -21.959 -43.008 1.00 37.34 211 GLY A CA 1
ATOM 1528 C C . GLY A 1 211 ? -33.123 -21.930 -44.435 1.00 37.34 211 GLY A C 1
ATOM 1529 O O . GLY A 1 211 ? -32.375 -21.029 -44.779 1.00 37.34 211 GLY A O 1
ATOM 1530 N N . SER A 1 212 ? -33.470 -22.832 -45.358 1.00 39.44 212 SER A N 1
ATOM 1531 C CA . SER A 1 212 ? -34.803 -23.341 -45.729 1.00 39.44 212 SER A CA 1
ATOM 1532 C C . SER A 1 212 ? -34.669 -24.639 -46.523 1.00 39.44 212 SER A C 1
ATOM 1534 O O . SER A 1 212 ? -33.639 -24.770 -47.222 1.00 39.44 212 SER A O 1
#

Sequence (212 aa):
MTKNTAHTNFAAYSHQQLYAMLQAGDPNSARHAADKWKSAALHLHEQAHNLNSELTEFKDQWTGGAADQYQHMIIDLANGISKVAQTAESMNVMLGDAADALVKAKKEMPPPVSVPDVSPADVALAVNPPLLPPDASPAVMQAAAQQRQQAIANVEAQQSAANAAGSAHGKAIVVMTELAGEYTVAEESIPASPNAVPVPATPPTGGGGAGS